Protein AF-A0A7W1GD98-F1 (afdb_monomer_lite)

Sequence (211 aa):
MKREPSHSLSWVKPNYGSTSGVDEDPRETIRITPLEFVGLNPRNENEHPSLKRLIGTSAPMCALVASITRASYHDYPVLIRGETGTGKSVVGQAIHECSARTKKRLVKINASCFLDGTAESQLFGHERGAFTGATDRRIGSFEAAHGSTLFFDEIAEMPLTLQAKLLTALDDKAYPRLGSNTPVQYDARIIYATNRDLEQMVRVGTFRADL

Secondary structure (DSSP, 8-state):
----------PPPP-----------S-EEEE--------B-PPPTT--TTGGGS---BHHHHHHHHHHHHHHHS-S-EEEE--TTS-HHHHHHHHHHTSTTTTS-EEEEEGGG--TTTHHHHHHEE-TTSSTT--S-EE-HHHHTTTEEEEEESGGGS-HHHHHHHHHHHHHSEEEPBT--SEEE--EEEEEEESS-HHHHHHTTSS-TT-

Structure (mmCIF, N/CA/C/O backbone):
data_AF-A0A7W1GD98-F1
#
_entry.id   AF-A0A7W1GD98-F1
#
loop_
_atom_site.group_PDB
_atom_site.id
_atom_site.type_symbol
_atom_site.label_atom_id
_atom_site.label_alt_id
_atom_site.label_comp_id
_atom_site.label_asym_id
_atom_site.label_entity_id
_atom_site.label_seq_id
_atom_site.pdbx_PDB_ins_code
_atom_site.Cartn_x
_atom_site.Cartn_y
_atom_site.Cartn_z
_atom_site.occupancy
_atom_site.B_iso_or_equiv
_atom_site.auth_seq_id
_atom_site.auth_comp_id
_atom_site.auth_asym_id
_atom_site.auth_atom_id
_atom_site.pdbx_PDB_model_num
ATOM 1 N N . MET A 1 1 ? 28.611 -35.117 37.879 1.00 38.22 1 MET A N 1
ATOM 2 C CA . MET A 1 1 ? 27.245 -35.618 38.164 1.00 38.22 1 MET A CA 1
ATOM 3 C C . MET A 1 1 ? 26.285 -34.483 37.785 1.00 38.22 1 MET A C 1
ATOM 5 O O . MET A 1 1 ? 26.298 -33.486 38.480 1.00 38.22 1 MET A O 1
ATOM 9 N N . LYS A 1 2 ? 25.851 -34.376 36.511 1.00 31.33 2 LYS A N 1
ATOM 10 C CA . LYS A 1 2 ? 24.493 -34.714 35.989 1.00 31.33 2 LYS A CA 1
ATOM 11 C C . LYS A 1 2 ? 23.384 -34.066 36.855 1.00 31.33 2 LYS A C 1
ATOM 13 O O . LYS A 1 2 ? 23.311 -34.429 38.016 1.00 31.33 2 LYS A O 1
ATOM 18 N N . ARG A 1 3 ? 22.507 -33.155 36.398 1.00 28.67 3 ARG A N 1
ATOM 19 C CA . ARG A 1 3 ? 21.787 -33.013 35.111 1.00 28.67 3 ARG A CA 1
ATOM 20 C C . ARG A 1 3 ? 21.191 -31.593 34.944 1.00 28.67 3 ARG A C 1
ATOM 22 O O . ARG A 1 3 ? 20.742 -31.006 35.918 1.00 28.67 3 ARG A O 1
ATOM 29 N N . GLU A 1 4 ? 21.132 -31.142 33.694 1.00 35.03 4 GLU A N 1
ATOM 30 C CA . GLU A 1 4 ? 20.191 -30.155 33.118 1.00 35.03 4 GLU A CA 1
ATOM 31 C C . GLU A 1 4 ? 18.811 -30.840 32.843 1.00 35.03 4 GLU A C 1
ATOM 33 O O . GLU A 1 4 ? 18.782 -32.077 32.953 1.00 35.03 4 GLU A O 1
ATOM 38 N N . PRO A 1 5 ? 17.688 -30.157 32.471 1.00 39.56 5 PRO A N 1
ATOM 39 C CA . PRO A 1 5 ? 17.607 -29.509 31.142 1.00 39.56 5 PRO A CA 1
ATOM 40 C C . PRO A 1 5 ? 16.648 -28.299 30.927 1.00 39.56 5 PRO A C 1
ATOM 42 O O . PRO A 1 5 ? 15.681 -28.105 31.657 1.00 39.56 5 PRO A O 1
ATOM 45 N N . SER A 1 6 ? 16.926 -27.577 29.821 1.00 30.53 6 SER A N 1
ATOM 46 C CA . SER A 1 6 ? 16.021 -26.997 28.785 1.00 30.53 6 SER A CA 1
ATOM 47 C C . SER A 1 6 ? 14.877 -26.048 29.202 1.00 30.53 6 SER A C 1
ATOM 49 O O . SER A 1 6 ? 14.034 -26.403 30.010 1.00 30.53 6 SER A O 1
ATOM 51 N N . HIS A 1 7 ? 14.694 -24.859 28.615 1.00 28.73 7 HIS A N 1
ATOM 52 C CA . HIS A 1 7 ? 14.575 -24.592 27.176 1.00 28.73 7 HIS A CA 1
ATOM 53 C C . HIS A 1 7 ? 15.062 -23.179 26.797 1.00 28.73 7 HIS A C 1
ATOM 55 O O . HIS A 1 7 ? 14.573 -22.180 27.320 1.00 28.73 7 HIS A O 1
ATOM 61 N N . SER A 1 8 ? 15.968 -23.107 25.821 1.00 27.77 8 SER A N 1
ATOM 62 C CA . SER A 1 8 ? 16.306 -21.909 25.053 1.00 27.77 8 SER A CA 1
ATOM 63 C C . SER A 1 8 ? 15.466 -21.870 23.768 1.00 27.77 8 SER A C 1
ATOM 65 O O . SER A 1 8 ? 15.437 -22.834 23.006 1.00 27.77 8 SER A O 1
ATOM 67 N N . LEU A 1 9 ? 14.771 -20.759 23.515 1.00 26.92 9 LEU A N 1
ATOM 68 C CA . LEU A 1 9 ? 14.175 -20.450 22.211 1.00 26.92 9 LEU A CA 1
ATOM 69 C C . LEU A 1 9 ? 15.152 -19.553 21.446 1.00 26.92 9 LEU A C 1
ATOM 71 O O . LEU A 1 9 ? 15.192 -18.339 21.636 1.00 26.92 9 LEU A O 1
ATOM 75 N N . SER A 1 10 ? 15.974 -20.170 20.602 1.00 24.58 10 SER A N 1
ATOM 76 C CA . SER A 1 10 ? 16.772 -19.490 19.587 1.00 24.58 10 SER A CA 1
ATOM 77 C C . SER A 1 10 ? 15.909 -19.248 18.348 1.00 24.58 10 SER A C 1
ATOM 79 O O . SER A 1 10 ? 15.535 -20.181 17.640 1.00 24.58 10 SER A O 1
ATOM 81 N N . TRP A 1 11 ? 15.600 -17.984 18.060 1.00 24.66 11 TRP A N 1
ATOM 82 C CA . TRP A 1 11 ? 15.044 -17.603 16.764 1.00 24.66 11 TRP A CA 1
ATOM 83 C C . TRP A 1 11 ? 16.138 -17.710 15.697 1.00 24.66 11 TRP A C 1
ATOM 85 O O . TRP A 1 11 ? 17.163 -17.027 15.757 1.00 24.66 11 TRP A O 1
ATOM 95 N N . VAL A 1 12 ? 15.923 -18.605 14.736 1.00 27.72 12 VAL A N 1
ATOM 96 C CA . VAL A 1 12 ? 16.755 -18.785 13.544 1.00 27.72 12 VAL A CA 1
ATOM 97 C C . VAL A 1 12 ? 16.588 -17.554 12.647 1.00 27.72 12 VAL A C 1
ATOM 99 O O . VAL A 1 12 ? 15.476 -17.225 12.241 1.00 27.72 12 VAL A O 1
ATOM 102 N N . LYS A 1 13 ? 17.687 -16.855 12.343 1.00 28.30 13 LYS A N 1
ATOM 103 C CA . LYS A 1 13 ? 17.704 -15.787 11.330 1.00 28.30 13 LYS A CA 1
ATOM 104 C C . LYS A 1 13 ? 17.614 -16.406 9.925 1.00 28.30 13 LYS A C 1
ATOM 106 O O . LYS A 1 13 ? 18.330 -17.380 9.686 1.00 28.30 13 LYS A O 1
ATOM 111 N N . PRO A 1 14 ? 16.836 -15.847 8.979 1.00 30.20 14 PRO A N 1
ATOM 112 C CA . PRO A 1 14 ? 16.884 -16.298 7.595 1.00 30.20 14 PRO A CA 1
ATOM 113 C C . PRO A 1 14 ? 18.230 -15.909 6.977 1.00 30.20 14 PRO A C 1
ATOM 115 O O . PRO A 1 14 ? 18.636 -14.744 6.995 1.00 30.20 14 PRO A O 1
ATOM 118 N N . ASN A 1 15 ? 18.928 -16.915 6.462 1.00 28.94 15 ASN A N 1
ATOM 119 C CA . ASN A 1 15 ? 20.192 -16.794 5.752 1.00 28.94 15 ASN A CA 1
ATOM 120 C C . ASN A 1 15 ? 19.879 -16.463 4.283 1.00 28.94 15 ASN A C 1
ATOM 122 O O . ASN A 1 15 ? 19.518 -17.356 3.523 1.00 28.94 15 ASN A O 1
ATOM 126 N N . TYR A 1 16 ? 20.012 -15.204 3.863 1.00 38.06 16 TYR A N 1
ATOM 127 C CA . TYR A 1 16 ? 19.992 -14.864 2.434 1.00 38.06 16 TYR A CA 1
ATOM 128 C C . TYR A 1 16 ? 21.397 -15.069 1.861 1.00 38.06 16 TYR A C 1
ATOM 130 O O . TYR A 1 16 ? 22.182 -14.134 1.713 1.00 38.06 16 TYR A O 1
ATOM 138 N N . GLY A 1 17 ? 21.726 -16.338 1.621 1.00 27.39 17 GLY A N 1
ATOM 139 C CA . GLY A 1 17 ? 22.924 -16.774 0.916 1.00 27.39 17 GLY A CA 1
ATOM 140 C C . GLY A 1 17 ? 22.574 -17.184 -0.510 1.00 27.39 17 GLY A C 1
ATOM 141 O O . GLY A 1 17 ? 21.684 -17.995 -0.732 1.00 27.39 17 GLY A O 1
ATOM 142 N N . SER A 1 18 ? 23.297 -16.617 -1.469 1.00 38.97 18 SER A N 1
ATOM 143 C CA . SER A 1 18 ? 23.273 -16.949 -2.892 1.00 38.97 18 SER A CA 1
ATOM 144 C C . SER A 1 18 ? 23.399 -18.453 -3.159 1.00 38.97 18 SER A C 1
ATOM 146 O O . SER A 1 18 ? 24.400 -19.047 -2.770 1.00 38.97 18 SER A O 1
ATOM 148 N N . THR A 1 19 ? 22.462 -19.050 -3.895 1.00 29.64 19 THR A N 1
ATOM 149 C CA . THR A 1 19 ? 22.734 -20.070 -4.925 1.00 29.64 19 THR A CA 1
ATOM 150 C C . THR A 1 19 ? 21.489 -20.309 -5.780 1.00 29.64 19 THR A C 1
ATOM 152 O O . THR A 1 19 ? 20.357 -20.201 -5.329 1.00 29.64 19 THR A O 1
ATOM 155 N N . SER A 1 20 ? 21.746 -20.585 -7.053 1.00 36.72 20 SER A N 1
ATOM 156 C CA . SER A 1 20 ? 20.823 -20.989 -8.111 1.00 36.72 20 SER A CA 1
ATOM 157 C C . SER A 1 20 ? 19.773 -22.020 -7.678 1.00 36.72 20 SER A C 1
ATOM 159 O O . SER A 1 20 ? 20.106 -23.167 -7.388 1.00 36.72 20 SER A O 1
ATOM 161 N N . GLY A 1 21 ? 18.509 -21.618 -7.732 1.00 25.47 21 GLY A N 1
ATOM 162 C CA . GLY A 1 21 ? 17.329 -22.449 -7.523 1.00 25.47 21 GLY A CA 1
ATOM 163 C C . GLY A 1 21 ? 16.126 -21.519 -7.494 1.00 25.47 21 GLY A C 1
ATOM 164 O O . GLY A 1 21 ? 16.168 -20.496 -6.820 1.00 25.47 21 GLY A O 1
ATOM 165 N N . VAL A 1 22 ? 15.114 -21.795 -8.311 1.00 32.59 22 VAL A N 1
ATOM 166 C CA . VAL A 1 22 ? 13.904 -20.974 -8.421 1.00 32.59 22 VAL A CA 1
ATOM 167 C C . VAL A 1 22 ? 13.097 -21.163 -7.137 1.00 32.59 22 VAL A C 1
ATOM 169 O O . VAL A 1 22 ? 12.275 -22.067 -7.052 1.00 32.59 22 VAL A O 1
ATOM 172 N N . ASP A 1 23 ? 13.402 -20.369 -6.116 1.00 29.05 23 ASP A N 1
ATOM 173 C CA . ASP A 1 23 ? 12.572 -20.240 -4.923 1.00 29.05 23 ASP A CA 1
ATOM 174 C C . ASP A 1 23 ? 11.521 -19.168 -5.243 1.00 29.05 23 ASP A C 1
ATOM 176 O O . ASP A 1 23 ? 11.828 -17.976 -5.340 1.00 29.05 23 ASP A O 1
ATOM 180 N N . GLU A 1 24 ? 10.295 -19.607 -5.538 1.00 38.47 24 GLU A N 1
ATOM 181 C CA . GLU A 1 24 ? 9.145 -18.734 -5.783 1.00 38.47 24 GLU A CA 1
ATOM 182 C C . GLU A 1 24 ? 8.691 -18.120 -4.453 1.00 38.47 24 GLU A C 1
ATOM 184 O O . GLU A 1 24 ? 7.718 -18.557 -3.842 1.00 38.47 24 GLU A O 1
ATOM 189 N N . ASP A 1 25 ? 9.403 -17.092 -3.986 1.00 44.38 25 ASP A N 1
ATOM 190 C CA . ASP A 1 25 ? 8.829 -16.164 -3.014 1.00 44.38 25 ASP A CA 1
ATOM 191 C C . ASP A 1 25 ? 7.598 -15.511 -3.675 1.00 44.38 25 ASP A C 1
ATOM 193 O O . ASP A 1 25 ? 7.744 -14.820 -4.691 1.00 44.38 25 ASP A O 1
ATOM 197 N N . PRO A 1 26 ? 6.375 -15.710 -3.146 1.00 46.56 26 PRO A N 1
ATOM 198 C CA . PRO A 1 26 ? 5.166 -15.134 -3.725 1.00 46.56 26 PRO A CA 1
ATOM 199 C C . PRO A 1 26 ? 5.141 -13.597 -3.652 1.00 46.56 26 PRO A C 1
ATOM 201 O O . PRO A 1 26 ? 4.204 -12.985 -4.155 1.00 46.56 26 PRO A O 1
ATOM 204 N N . ARG A 1 27 ? 6.121 -12.942 -3.016 1.00 59.84 27 ARG A N 1
ATOM 205 C CA . ARG A 1 27 ? 6.240 -11.479 -2.940 1.00 59.84 27 ARG A CA 1
ATOM 206 C C . ARG A 1 27 ? 7.106 -10.954 -4.085 1.00 59.84 27 ARG A C 1
ATOM 208 O O . ARG A 1 27 ? 8.331 -10.883 -3.992 1.00 59.84 27 ARG A O 1
ATOM 215 N N . GLU A 1 28 ? 6.478 -10.503 -5.168 1.00 66.38 28 GLU A N 1
ATOM 216 C CA . GLU A 1 28 ? 7.232 -9.926 -6.283 1.00 66.38 28 GLU A CA 1
ATOM 217 C C . GLU A 1 28 ? 7.637 -8.469 -6.006 1.00 66.38 28 GLU A C 1
ATOM 219 O O . GLU A 1 28 ? 6.807 -7.561 -5.891 1.00 66.38 28 GLU A O 1
ATOM 224 N N . THR A 1 29 ? 8.947 -8.227 -5.946 1.00 71.12 29 THR A N 1
ATOM 225 C CA . THR A 1 29 ? 9.508 -6.871 -5.946 1.00 71.12 29 THR A CA 1
ATOM 226 C C . THR A 1 29 ? 9.900 -6.479 -7.367 1.00 71.12 29 THR A C 1
ATOM 228 O O . THR A 1 29 ? 10.833 -7.037 -7.943 1.00 71.12 29 THR A O 1
ATOM 231 N N . ILE A 1 30 ? 9.230 -5.471 -7.918 1.00 73.50 30 ILE A N 1
ATOM 232 C CA . ILE A 1 30 ? 9.554 -4.879 -9.215 1.00 73.50 30 ILE A CA 1
ATOM 233 C C . ILE A 1 30 ? 10.501 -3.699 -8.989 1.00 73.50 30 ILE A C 1
ATOM 235 O O . ILE A 1 30 ? 10.157 -2.703 -8.350 1.00 73.50 30 ILE A O 1
ATOM 239 N N . ARG A 1 31 ? 11.714 -3.796 -9.533 1.00 72.75 31 ARG A N 1
ATOM 240 C CA . ARG A 1 31 ? 12.704 -2.712 -9.495 1.00 72.75 31 ARG A CA 1
ATOM 241 C C . ARG A 1 31 ? 12.653 -1.920 -10.801 1.00 72.75 31 ARG A C 1
ATOM 243 O O . ARG A 1 31 ? 12.783 -2.490 -11.878 1.00 72.75 31 ARG A O 1
ATOM 250 N N . ILE A 1 32 ? 12.483 -0.609 -10.686 1.00 63.91 32 ILE A N 1
ATOM 251 C CA . ILE A 1 32 ? 12.589 0.381 -11.756 1.00 63.91 32 ILE A CA 1
ATOM 252 C C . ILE A 1 32 ? 13.898 1.135 -11.527 1.00 63.91 32 ILE A C 1
ATOM 254 O O . ILE A 1 32 ? 14.023 1.922 -10.590 1.00 63.91 32 ILE A O 1
ATOM 258 N N . THR A 1 33 ? 14.893 0.866 -12.363 1.00 49.97 33 THR A N 1
ATOM 259 C CA . THR A 1 33 ? 16.168 1.589 -12.368 1.00 49.97 33 THR A CA 1
ATOM 260 C C . THR A 1 33 ? 16.128 2.745 -13.370 1.00 49.97 33 THR A C 1
ATOM 262 O O . THR A 1 33 ? 15.408 2.652 -14.371 1.00 49.97 33 THR A O 1
ATOM 265 N N . PRO A 1 34 ? 16.914 3.817 -13.157 1.00 40.22 34 PRO A N 1
ATOM 266 C CA . PRO A 1 34 ? 17.209 4.786 -14.207 1.00 40.22 34 PRO A CA 1
ATOM 267 C C . PRO A 1 34 ? 17.717 4.056 -15.453 1.00 40.22 34 PRO A C 1
ATOM 269 O O . PRO A 1 34 ? 18.512 3.119 -15.363 1.00 40.22 34 PRO A O 1
ATOM 272 N N . LEU A 1 35 ? 17.181 4.432 -16.610 1.00 39.91 35 LEU A N 1
ATOM 273 C CA . LEU A 1 35 ? 17.415 3.744 -17.874 1.00 39.91 35 LEU A CA 1
ATOM 274 C C . LEU A 1 35 ? 18.829 4.047 -18.385 1.00 39.91 35 LEU A C 1
ATOM 276 O O . LEU A 1 35 ? 19.024 5.014 -19.115 1.00 39.91 35 LEU A O 1
ATOM 280 N N . GLU A 1 36 ? 19.803 3.200 -18.058 1.00 27.84 36 GLU A N 1
ATOM 281 C CA . GLU A 1 36 ? 21.024 3.114 -18.859 1.00 27.84 36 GLU A CA 1
ATOM 282 C C . GLU A 1 36 ? 20.789 2.203 -20.071 1.00 27.84 36 GLU A C 1
ATOM 284 O O . GLU A 1 36 ? 20.188 1.126 -20.000 1.00 27.84 36 GLU A O 1
ATOM 289 N N . PHE A 1 37 ? 21.179 2.716 -21.232 1.00 33.62 37 PHE A N 1
ATOM 290 C CA . PHE A 1 37 ? 20.800 2.216 -22.544 1.00 33.62 37 PHE A CA 1
ATOM 291 C C . PHE A 1 37 ? 21.623 0.980 -22.932 1.00 33.62 37 PHE A C 1
ATOM 293 O O . PHE A 1 37 ? 22.807 1.109 -23.222 1.00 33.62 37 PHE A O 1
ATOM 300 N N . VAL A 1 38 ? 20.997 -0.202 -23.026 1.00 27.92 38 VAL A N 1
ATOM 301 C CA . VAL A 1 38 ? 21.568 -1.374 -23.719 1.00 27.92 38 VAL A CA 1
ATOM 302 C C . VAL A 1 38 ? 20.460 -2.186 -24.410 1.00 27.92 38 VAL A C 1
ATOM 304 O O . VAL A 1 38 ? 19.519 -2.634 -23.757 1.00 27.92 38 VAL A O 1
ATOM 307 N N . GLY A 1 39 ? 20.612 -2.377 -25.730 1.00 29.97 39 GLY A N 1
ATOM 308 C CA . GLY A 1 39 ? 20.053 -3.466 -26.555 1.00 29.97 39 GLY A CA 1
ATOM 309 C C . GLY A 1 39 ? 18.535 -3.496 -26.780 1.00 29.97 39 GLY A C 1
ATOM 310 O O . GLY A 1 39 ? 17.765 -3.619 -25.837 1.00 29.97 39 GLY A O 1
ATOM 311 N N . LEU A 1 40 ? 18.098 -3.431 -28.043 1.00 34.31 40 LEU A N 1
ATOM 312 C CA . LEU A 1 40 ? 16.686 -3.482 -28.446 1.00 34.31 40 LEU A CA 1
ATOM 313 C C . LEU A 1 40 ? 16.163 -4.927 -28.518 1.00 34.31 40 LEU A C 1
ATOM 315 O O . LEU A 1 40 ? 16.785 -5.764 -29.167 1.00 34.31 40 LEU A O 1
ATOM 319 N N . ASN A 1 41 ? 14.980 -5.186 -27.954 1.00 42.81 41 ASN A N 1
ATOM 320 C CA . ASN A 1 41 ? 14.133 -6.323 -28.337 1.00 42.81 41 ASN A CA 1
ATOM 321 C C . ASN A 1 41 ? 12.817 -5.745 -28.898 1.00 42.81 41 ASN A C 1
ATOM 323 O O . ASN A 1 41 ? 12.216 -4.894 -28.232 1.00 42.81 41 ASN A O 1
ATOM 327 N N . PRO A 1 42 ? 12.381 -6.092 -30.124 1.00 46.47 42 PRO A N 1
ATOM 328 C CA . PRO A 1 42 ? 11.170 -5.513 -30.695 1.00 46.47 42 PRO A CA 1
ATOM 329 C C . PRO A 1 42 ? 9.935 -5.910 -29.874 1.00 46.47 42 PRO A C 1
ATOM 331 O O . PRO A 1 42 ? 9.792 -7.053 -29.443 1.00 46.47 42 PRO A O 1
ATOM 334 N N . ARG A 1 43 ? 9.057 -4.926 -29.635 1.00 55.97 43 ARG A N 1
ATOM 335 C CA . ARG A 1 43 ? 7.802 -5.081 -28.882 1.00 55.97 43 ARG A CA 1
ATOM 336 C C . ARG A 1 43 ? 6.928 -6.162 -29.508 1.00 55.97 43 ARG A C 1
ATOM 338 O O . ARG A 1 43 ? 6.804 -6.223 -30.729 1.00 55.97 43 ARG A O 1
ATOM 345 N N . ASN A 1 44 ? 6.300 -6.979 -28.669 1.00 54.53 44 ASN A N 1
ATOM 346 C CA . ASN A 1 44 ? 5.406 -8.034 -29.128 1.00 54.53 44 ASN A CA 1
ATOM 347 C C . ASN A 1 44 ? 4.040 -7.413 -29.478 1.00 54.53 44 ASN A C 1
ATOM 349 O O . ASN A 1 44 ? 3.448 -6.708 -28.662 1.00 54.53 44 ASN A O 1
ATOM 353 N N . GLU A 1 45 ? 3.517 -7.660 -30.682 1.00 51.84 45 GLU A N 1
ATOM 354 C CA . GLU A 1 45 ? 2.254 -7.062 -31.165 1.00 51.84 45 GLU A CA 1
ATOM 355 C C . GLU A 1 45 ? 1.021 -7.466 -30.327 1.00 51.84 45 GLU A C 1
ATOM 357 O O . GLU A 1 45 ? -0.012 -6.798 -30.379 1.00 51.84 45 GLU A O 1
ATOM 362 N N . ASN A 1 46 ? 1.159 -8.496 -29.484 1.00 56.09 46 ASN A N 1
ATOM 363 C CA . ASN A 1 46 ? 0.134 -9.002 -28.567 1.00 56.09 46 ASN A CA 1
ATOM 364 C C . ASN A 1 46 ? 0.151 -8.362 -27.160 1.00 56.09 46 ASN A C 1
ATOM 366 O O . ASN A 1 46 ? -0.530 -8.849 -26.257 1.00 56.09 46 ASN A O 1
ATOM 370 N N . GLU A 1 47 ? 0.925 -7.298 -26.930 1.00 63.28 47 GLU A N 1
ATOM 371 C CA . GLU A 1 47 ? 0.960 -6.621 -25.626 1.00 63.28 47 GLU A CA 1
ATOM 372 C C . GLU A 1 47 ? -0.380 -5.945 -25.274 1.00 63.28 47 GLU A C 1
ATOM 374 O O . GLU A 1 47 ? -0.998 -5.252 -26.094 1.00 63.28 47 GLU A O 1
ATOM 379 N N . HIS A 1 48 ? -0.808 -6.104 -24.013 1.00 65.62 48 HIS A N 1
ATOM 380 C CA . HIS A 1 48 ? -2.010 -5.460 -23.482 1.00 65.62 48 HIS A CA 1
ATOM 381 C C . HIS A 1 48 ? -1.951 -3.936 -23.723 1.00 65.62 48 HIS A C 1
ATOM 383 O O . HIS A 1 48 ? -0.903 -3.330 -23.479 1.00 65.62 48 HIS A O 1
ATOM 389 N N . PRO A 1 49 ? -3.043 -3.267 -24.153 1.00 68.81 49 PRO A N 1
ATOM 390 C CA . PRO A 1 49 ? -3.030 -1.840 -24.502 1.0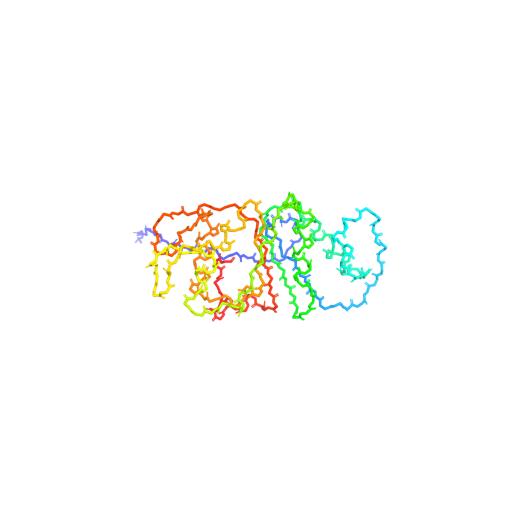0 68.81 49 PRO A CA 1
ATOM 391 C C . PRO A 1 49 ? -2.440 -0.922 -23.422 1.00 68.81 49 PRO A C 1
ATOM 393 O O . PRO A 1 49 ? -1.835 0.101 -23.731 1.00 68.81 49 PRO A O 1
ATOM 396 N N . SER A 1 50 ? -2.570 -1.311 -22.158 1.00 69.50 50 SER A N 1
ATOM 397 C CA . SER A 1 50 ? -2.005 -0.631 -20.989 1.00 69.50 50 SER A CA 1
ATOM 398 C C . SER A 1 50 ? -0.481 -0.590 -20.962 1.00 69.50 50 SER A C 1
ATOM 400 O O . SER A 1 50 ? 0.098 0.418 -20.559 1.00 69.50 50 SER A O 1
ATOM 402 N N . LEU A 1 51 ? 0.175 -1.651 -21.439 1.00 74.38 51 LEU A N 1
ATOM 403 C CA . LEU A 1 51 ? 1.633 -1.733 -21.533 1.00 74.38 51 LEU A CA 1
ATOM 404 C C . LEU A 1 51 ? 2.174 -0.759 -22.584 1.00 74.38 51 LEU A C 1
ATOM 406 O O . LEU A 1 51 ? 3.291 -0.271 -22.445 1.00 74.38 51 LEU A O 1
ATOM 410 N N . LYS A 1 52 ? 1.350 -0.352 -23.562 1.00 68.88 52 LYS A N 1
ATOM 411 C CA . LYS A 1 52 ? 1.724 0.655 -24.571 1.00 68.88 52 LYS A CA 1
ATOM 412 C C . LYS A 1 52 ? 1.982 2.042 -23.973 1.00 68.88 52 LYS A C 1
ATOM 414 O O . LYS A 1 52 ? 2.652 2.850 -24.612 1.00 68.88 52 LYS A O 1
ATOM 419 N N . ARG A 1 53 ? 1.482 2.326 -22.759 1.00 71.06 53 ARG A N 1
ATOM 420 C CA . ARG A 1 53 ? 1.791 3.567 -22.020 1.00 71.06 53 ARG A CA 1
ATOM 421 C C . ARG A 1 53 ? 3.226 3.594 -21.490 1.00 71.06 53 ARG A C 1
ATOM 423 O O . ARG A 1 53 ? 3.735 4.671 -21.196 1.00 71.06 53 ARG A O 1
ATOM 430 N N . LEU A 1 54 ? 3.879 2.437 -21.372 1.00 76.69 54 LEU A N 1
ATOM 431 C CA . LEU A 1 54 ? 5.298 2.349 -21.052 1.00 76.69 54 LEU A CA 1
ATOM 432 C C . LEU A 1 54 ? 6.084 2.592 -22.344 1.00 76.69 54 LEU A C 1
ATOM 434 O O . LEU A 1 54 ? 6.047 1.795 -23.283 1.00 76.69 54 LEU A O 1
ATOM 438 N N . ILE A 1 55 ? 6.765 3.734 -22.423 1.00 75.25 55 ILE A N 1
ATOM 439 C CA . ILE A 1 55 ? 7.550 4.130 -23.597 1.00 75.25 55 ILE A CA 1
ATOM 440 C C . ILE A 1 55 ? 8.999 3.679 -23.385 1.00 75.25 55 ILE A C 1
ATOM 442 O O . ILE A 1 55 ? 9.614 4.008 -22.378 1.00 75.25 55 ILE A O 1
ATOM 446 N N . GLY A 1 56 ? 9.533 2.907 -24.332 1.00 70.31 56 GLY A N 1
ATOM 447 C CA . GLY A 1 56 ? 10.869 2.316 -24.263 1.00 70.31 56 GLY A CA 1
ATOM 448 C C . GLY A 1 56 ? 10.927 0.916 -24.878 1.00 70.31 56 GLY A C 1
ATOM 449 O O . GLY A 1 56 ? 9.943 0.174 -24.864 1.00 70.31 56 GLY A O 1
ATOM 450 N N . THR A 1 57 ? 12.075 0.585 -25.459 1.00 74.81 57 THR A N 1
ATOM 451 C CA . THR A 1 57 ? 12.355 -0.687 -26.158 1.00 74.81 57 THR A CA 1
ATOM 452 C C . THR A 1 57 ? 13.702 -1.286 -25.746 1.00 74.81 57 THR A C 1
ATOM 454 O O . THR A 1 57 ? 14.196 -2.206 -26.391 1.00 74.81 57 THR A O 1
ATOM 457 N N . SER A 1 58 ? 14.330 -0.733 -24.706 1.00 81.06 58 SER A N 1
ATOM 458 C CA . SER A 1 58 ? 15.589 -1.238 -24.162 1.00 81.06 58 SER A CA 1
ATOM 459 C C . SER A 1 58 ? 15.376 -2.563 -23.426 1.00 81.06 58 SER A C 1
ATOM 461 O O . SER A 1 58 ? 14.282 -2.829 -22.919 1.00 81.06 58 SER A O 1
ATOM 463 N N . ALA A 1 59 ? 16.427 -3.375 -23.309 1.00 78.94 59 ALA A N 1
ATOM 464 C CA . ALA A 1 59 ? 16.362 -4.654 -22.607 1.00 78.94 59 ALA A CA 1
ATOM 465 C C . ALA A 1 59 ? 15.823 -4.533 -21.161 1.00 78.94 59 ALA A C 1
ATOM 467 O O . ALA A 1 59 ? 14.950 -5.331 -20.804 1.00 78.94 59 ALA A O 1
ATOM 468 N N . PRO A 1 60 ? 16.213 -3.520 -20.351 1.00 83.19 60 PRO A N 1
ATOM 469 C CA . PRO A 1 60 ? 15.607 -3.298 -19.036 1.00 83.19 60 PRO A CA 1
ATOM 470 C C . PRO A 1 60 ? 14.099 -3.027 -19.094 1.00 83.19 60 PRO A C 1
ATOM 472 O O . PRO A 1 60 ? 13.358 -3.521 -18.245 1.00 83.19 60 PRO A O 1
ATOM 475 N N . MET A 1 61 ? 13.612 -2.301 -20.109 1.00 83.56 61 MET A N 1
ATOM 476 C CA . MET A 1 61 ? 12.172 -2.076 -20.267 1.00 83.56 61 MET A CA 1
ATOM 477 C C . MET A 1 61 ? 11.424 -3.340 -20.669 1.00 83.56 61 MET A C 1
ATOM 479 O O . MET A 1 61 ? 10.346 -3.591 -20.139 1.00 83.56 61 MET A O 1
ATOM 483 N N . CYS A 1 62 ? 11.983 -4.159 -21.558 1.00 83.38 62 CYS A N 1
ATOM 484 C CA . CYS A 1 62 ? 11.380 -5.447 -21.901 1.00 83.38 62 CYS A CA 1
ATOM 485 C C . CYS A 1 62 ? 11.296 -6.366 -20.672 1.00 83.38 62 CYS A C 1
ATOM 487 O O . CYS A 1 62 ? 10.264 -6.997 -20.445 1.00 83.38 62 CYS A O 1
ATOM 489 N N . ALA A 1 63 ? 12.340 -6.390 -19.837 1.00 84.75 63 ALA A N 1
ATOM 490 C CA . ALA A 1 63 ? 12.333 -7.130 -18.575 1.00 84.75 63 ALA A CA 1
ATOM 491 C C . ALA A 1 63 ? 11.290 -6.584 -17.580 1.00 84.75 63 ALA A C 1
ATOM 493 O O . ALA A 1 63 ? 10.599 -7.361 -16.913 1.00 84.75 63 ALA A O 1
ATOM 494 N N . LEU A 1 64 ? 11.129 -5.258 -17.508 1.00 86.44 64 LEU A N 1
ATOM 495 C CA . LEU A 1 64 ? 10.087 -4.625 -16.700 1.00 86.44 64 LEU A CA 1
ATOM 496 C C . LEU A 1 64 ? 8.686 -5.019 -17.185 1.00 86.44 64 LEU A C 1
ATOM 498 O O . LEU A 1 64 ? 7.862 -5.426 -16.373 1.00 86.44 64 LEU A O 1
ATOM 502 N N . VAL A 1 65 ? 8.422 -4.965 -18.493 1.00 86.81 65 VAL A N 1
ATOM 503 C CA . VAL A 1 65 ? 7.136 -5.376 -19.087 1.00 86.81 65 VAL A CA 1
ATOM 504 C C . VAL A 1 65 ? 6.832 -6.848 -18.798 1.00 86.81 65 VAL A C 1
ATOM 506 O O . VAL A 1 65 ? 5.713 -7.177 -18.399 1.00 86.81 65 VAL A O 1
ATOM 509 N N . ALA A 1 66 ? 7.825 -7.731 -18.924 1.00 84.94 66 ALA A N 1
ATOM 510 C CA . ALA A 1 66 ? 7.673 -9.142 -18.578 1.00 84.94 66 ALA A CA 1
ATOM 511 C C . ALA A 1 66 ? 7.332 -9.333 -17.088 1.00 84.94 66 ALA A C 1
ATOM 513 O O . ALA A 1 66 ? 6.448 -10.120 -16.754 1.00 84.94 66 ALA A O 1
ATOM 514 N N . SER A 1 67 ? 7.981 -8.573 -16.200 1.00 87.62 67 SER A N 1
ATOM 515 C CA . SER A 1 67 ? 7.715 -8.622 -14.756 1.00 87.62 67 SER A CA 1
ATOM 516 C C . SER A 1 67 ? 6.325 -8.081 -14.412 1.00 87.62 67 SER A C 1
ATOM 518 O O . SER A 1 67 ? 5.609 -8.696 -13.635 1.00 87.62 67 SER A O 1
ATOM 520 N N . ILE A 1 68 ? 5.885 -6.992 -15.051 1.00 88.19 68 ILE A N 1
ATOM 521 C CA . ILE A 1 68 ? 4.514 -6.469 -14.913 1.00 88.19 68 ILE A CA 1
ATOM 522 C C . ILE A 1 68 ? 3.486 -7.516 -15.342 1.00 88.19 68 ILE A C 1
ATOM 524 O O . ILE A 1 68 ? 2.480 -7.701 -14.662 1.00 88.19 68 ILE A O 1
ATOM 528 N N . THR A 1 69 ? 3.742 -8.195 -16.460 1.00 86.44 69 THR A N 1
ATOM 529 C CA . THR A 1 69 ? 2.840 -9.219 -17.002 1.00 86.44 69 THR A CA 1
ATOM 530 C C . THR A 1 69 ? 2.750 -10.419 -16.062 1.00 86.44 69 THR A C 1
ATOM 532 O O . THR A 1 69 ? 1.658 -10.887 -15.764 1.00 86.44 69 THR A O 1
ATOM 535 N N . ARG A 1 70 ? 3.881 -10.888 -15.522 1.00 86.94 70 ARG A N 1
ATOM 536 C CA . ARG A 1 70 ? 3.894 -11.954 -14.512 1.00 86.94 70 ARG A CA 1
ATOM 537 C C . ARG A 1 70 ? 3.142 -11.532 -13.248 1.00 86.94 70 ARG A C 1
ATOM 539 O O . ARG A 1 70 ? 2.237 -12.245 -12.818 1.00 86.94 70 ARG A O 1
ATOM 546 N N . ALA A 1 71 ? 3.443 -10.341 -12.729 1.00 89.12 71 ALA A N 1
ATOM 547 C CA . ALA A 1 71 ? 2.767 -9.774 -11.570 1.00 89.12 71 ALA A CA 1
ATOM 548 C C . ALA A 1 71 ? 1.255 -9.695 -11.775 1.00 89.12 71 ALA A C 1
ATOM 550 O O . ALA A 1 71 ? 0.489 -9.918 -10.841 1.00 89.12 71 ALA A O 1
ATOM 551 N N . SER A 1 72 ? 0.783 -9.369 -12.978 1.00 89.00 72 SER A N 1
ATOM 552 C CA . SER A 1 72 ? -0.643 -9.158 -13.214 1.00 89.00 72 SER A CA 1
ATOM 553 C C . SER A 1 72 ? -1.476 -10.442 -13.142 1.00 89.00 72 SER A C 1
ATOM 555 O O . SER A 1 72 ? -2.666 -10.348 -12.834 1.00 89.00 72 SER A O 1
ATOM 557 N N . TYR A 1 73 ? -0.878 -11.622 -13.342 1.00 87.88 73 TYR A N 1
ATOM 558 C CA . TYR A 1 73 ? -1.579 -12.911 -13.260 1.00 87.88 73 TYR A CA 1
ATOM 559 C C . TYR A 1 73 ? -1.932 -13.347 -11.838 1.00 87.88 73 TYR A C 1
ATOM 561 O O . TYR A 1 73 ? -2.856 -14.139 -11.656 1.00 87.88 73 TYR A O 1
ATOM 569 N N . HIS A 1 74 ? -1.237 -12.819 -10.835 1.00 87.31 74 HIS A N 1
ATOM 570 C CA . HIS A 1 74 ? -1.428 -13.193 -9.441 1.00 87.31 74 HIS A CA 1
ATOM 571 C C . HIS A 1 74 ? -1.914 -12.012 -8.605 1.00 87.31 74 HIS A C 1
ATOM 573 O O . HIS A 1 74 ? -1.754 -10.851 -8.978 1.00 87.31 74 HIS A O 1
ATOM 579 N N . ASP A 1 75 ? -2.508 -12.314 -7.453 1.00 85.69 75 ASP A N 1
ATOM 580 C CA . ASP A 1 75 ? -3.103 -11.314 -6.560 1.00 85.69 75 ASP A CA 1
ATOM 581 C C . ASP A 1 75 ? -2.233 -11.001 -5.331 1.00 85.69 75 ASP A C 1
ATOM 583 O O . ASP A 1 75 ? -2.688 -10.368 -4.378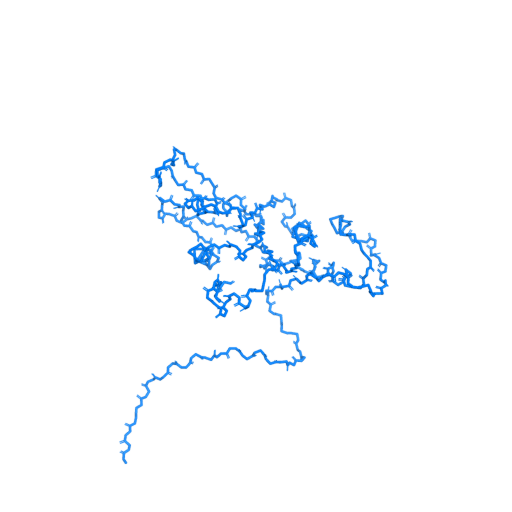 1.00 85.69 75 ASP A O 1
ATOM 587 N N . TYR A 1 76 ? -0.969 -11.439 -5.343 1.00 87.69 76 TYR A N 1
ATOM 588 C CA . TYR A 1 76 ? -0.028 -11.133 -4.273 1.00 87.69 76 TYR A CA 1
ATOM 589 C C . TYR A 1 76 ? 0.321 -9.636 -4.218 1.00 87.69 76 TYR A C 1
ATOM 591 O O . TYR A 1 76 ? 0.201 -8.917 -5.226 1.00 87.69 76 TYR A O 1
ATOM 599 N N . PRO A 1 77 ? 0.778 -9.148 -3.048 1.00 91.12 77 PRO A N 1
ATOM 600 C CA . PRO A 1 77 ? 1.294 -7.797 -2.922 1.00 91.12 77 PRO A CA 1
ATOM 601 C C . PRO A 1 77 ? 2.512 -7.565 -3.818 1.00 91.12 77 PRO A C 1
ATOM 603 O O . PRO A 1 77 ? 3.407 -8.404 -3.882 1.00 91.12 77 PRO A O 1
ATOM 606 N N . VAL A 1 78 ? 2.563 -6.407 -4.478 1.00 94.25 78 VAL A N 1
ATOM 607 C CA . VAL A 1 78 ? 3.699 -6.014 -5.328 1.00 94.25 78 VAL A CA 1
ATOM 608 C C . VAL A 1 78 ? 4.376 -4.783 -4.750 1.00 94.25 78 VAL A C 1
ATOM 610 O O . VAL A 1 78 ? 3.697 -3.806 -4.442 1.00 94.25 78 VAL A O 1
ATOM 613 N N . LEU A 1 79 ? 5.706 -4.791 -4.658 1.00 94.81 79 LEU A N 1
ATOM 614 C CA . LEU A 1 79 ? 6.495 -3.615 -4.282 1.00 94.81 79 LEU A CA 1
ATOM 615 C C . LEU A 1 79 ? 7.238 -3.057 -5.496 1.00 94.81 79 LEU A C 1
ATOM 617 O O . LEU A 1 79 ? 8.066 -3.742 -6.087 1.00 94.81 79 LEU A O 1
ATOM 621 N N . ILE A 1 80 ? 6.984 -1.796 -5.830 1.00 93.62 80 ILE A N 1
ATOM 622 C CA . ILE A 1 80 ? 7.640 -1.062 -6.911 1.00 93.62 80 ILE A CA 1
ATOM 623 C C . ILE A 1 80 ? 8.688 -0.127 -6.313 1.00 93.62 80 ILE A C 1
ATOM 625 O O . ILE A 1 80 ? 8.368 0.802 -5.571 1.00 93.62 80 ILE A O 1
ATOM 629 N N . ARG A 1 81 ? 9.952 -0.334 -6.668 1.00 91.94 81 ARG A N 1
ATOM 630 C CA . ARG A 1 81 ? 11.054 0.539 -6.240 1.00 91.94 81 ARG A CA 1
ATOM 631 C C . ARG A 1 81 ? 11.580 1.342 -7.406 1.00 91.94 81 ARG A C 1
ATOM 633 O O . ARG A 1 81 ? 11.729 0.788 -8.485 1.00 91.94 81 ARG A O 1
ATOM 640 N N . GLY A 1 82 ? 11.906 2.606 -7.186 1.00 88.94 82 GLY A N 1
ATOM 641 C CA . GLY A 1 82 ? 12.573 3.420 -8.196 1.00 88.94 82 GLY A CA 1
ATOM 642 C C . GLY A 1 82 ? 12.618 4.888 -7.821 1.00 88.94 82 GLY A C 1
ATOM 643 O O . GLY A 1 82 ? 11.824 5.361 -7.005 1.00 88.94 82 GLY A O 1
ATOM 644 N N . GLU A 1 83 ? 13.529 5.626 -8.442 1.00 87.19 83 GLU A N 1
ATOM 645 C CA . GLU A 1 83 ? 13.734 7.045 -8.152 1.00 87.19 83 GLU A CA 1
ATOM 646 C C . GLU A 1 83 ? 12.464 7.882 -8.383 1.00 87.19 83 GLU A C 1
ATOM 648 O O . GLU A 1 83 ? 11.496 7.468 -9.042 1.00 87.19 83 GLU A O 1
ATOM 653 N N . THR A 1 84 ? 12.435 9.081 -7.807 1.00 82.00 84 THR A N 1
ATOM 654 C CA . THR A 1 84 ? 11.355 10.045 -8.041 1.00 82.00 84 THR A CA 1
ATOM 655 C C . THR A 1 84 ? 11.233 10.342 -9.536 1.00 82.00 84 THR A C 1
ATOM 657 O O . THR A 1 84 ? 12.228 10.557 -10.215 1.00 82.00 84 THR A O 1
ATOM 660 N N . GLY A 1 85 ? 10.007 10.342 -10.066 1.00 80.00 85 GLY A N 1
ATOM 661 C CA . GLY A 1 85 ? 9.764 10.667 -11.478 1.00 80.00 85 GLY A CA 1
ATOM 662 C C . GLY A 1 85 ? 9.994 9.529 -12.484 1.00 80.00 85 GLY A C 1
ATOM 663 O O . GLY A 1 85 ? 9.730 9.721 -13.664 1.00 80.00 85 GLY A O 1
ATOM 664 N N . THR A 1 86 ? 10.377 8.322 -12.053 1.00 83.25 86 THR A N 1
ATOM 665 C CA . THR A 1 86 ? 10.603 7.156 -12.946 1.00 83.25 86 THR A CA 1
ATOM 666 C C . THR A 1 86 ? 9.327 6.447 -13.428 1.00 83.25 86 THR A C 1
ATOM 668 O O . THR A 1 86 ? 9.387 5.388 -14.045 1.00 83.25 86 THR A O 1
ATOM 671 N N . GLY A 1 87 ? 8.143 7.003 -13.151 1.00 84.50 87 GLY A N 1
ATOM 672 C CA . GLY A 1 87 ? 6.876 6.431 -13.617 1.00 84.50 87 GLY A CA 1
ATOM 673 C C . GLY A 1 87 ? 6.347 5.246 -12.796 1.00 84.50 87 GLY A C 1
ATOM 674 O O . GLY A 1 87 ? 5.534 4.478 -13.307 1.00 84.50 87 GLY A O 1
ATOM 675 N N . LYS A 1 88 ? 6.731 5.105 -11.517 1.00 90.75 88 LYS A N 1
ATOM 676 C CA . LYS A 1 88 ? 6.215 4.061 -10.598 1.00 90.75 88 LYS A CA 1
ATOM 677 C C . LYS A 1 88 ? 4.686 3.933 -10.623 1.00 90.75 88 LYS A C 1
ATOM 679 O O . LYS A 1 88 ? 4.152 2.830 -10.720 1.00 90.75 88 LYS A O 1
ATOM 684 N N . SER A 1 89 ? 3.971 5.059 -10.615 1.00 90.00 89 SER A N 1
ATOM 685 C CA . SER A 1 89 ? 2.504 5.081 -10.641 1.00 90.00 89 SER A CA 1
ATOM 686 C C . SER A 1 89 ? 1.923 4.605 -11.987 1.00 90.00 89 SER A C 1
ATOM 688 O O . SER A 1 89 ? 0.791 4.118 -12.020 1.00 90.00 89 SER A O 1
ATOM 690 N N . VAL A 1 90 ? 2.683 4.707 -13.089 1.00 90.56 90 VAL A N 1
ATOM 691 C CA . VAL A 1 90 ? 2.329 4.140 -14.408 1.00 90.56 90 VAL A CA 1
ATOM 692 C C . VAL A 1 90 ? 2.511 2.626 -14.395 1.00 90.56 90 VAL A C 1
ATOM 694 O O . VAL A 1 90 ? 1.641 1.909 -14.881 1.00 90.56 90 VAL A O 1
ATOM 697 N N . VAL A 1 91 ? 3.584 2.129 -13.778 1.00 91.44 91 VAL A N 1
ATOM 698 C CA . VAL A 1 91 ? 3.805 0.687 -13.591 1.00 91.44 91 VAL A CA 1
ATOM 699 C C . VAL A 1 91 ? 2.709 0.072 -12.719 1.00 91.44 91 VAL A C 1
ATOM 701 O O . VAL A 1 91 ? 2.100 -0.914 -13.123 1.00 91.44 91 VAL A O 1
ATOM 704 N N . GLY A 1 92 ? 2.370 0.689 -11.583 1.00 92.69 92 GLY A N 1
ATOM 705 C CA . GLY A 1 92 ? 1.265 0.230 -10.730 1.00 92.69 92 GLY A CA 1
ATOM 706 C C . GLY A 1 92 ? -0.085 0.209 -11.455 1.00 92.69 92 GLY A C 1
ATOM 707 O O . GLY A 1 92 ? -0.857 -0.739 -11.315 1.00 92.69 92 GLY A O 1
ATOM 708 N N . GLN A 1 93 ? -0.345 1.220 -12.291 1.00 93.62 93 GLN A N 1
ATOM 709 C CA . GLN A 1 93 ? -1.520 1.246 -13.164 1.00 93.62 93 GLN A CA 1
ATOM 710 C C . GLN A 1 93 ? -1.501 0.089 -14.170 1.00 93.62 93 GLN A C 1
ATOM 712 O O . GLN A 1 93 ? -2.515 -0.584 -14.334 1.00 93.62 93 GLN A O 1
ATOM 717 N N . ALA A 1 94 ? -0.365 -0.155 -14.827 1.00 92.25 94 ALA A N 1
ATOM 718 C CA . ALA A 1 94 ? -0.231 -1.214 -15.820 1.00 92.25 94 ALA A CA 1
ATOM 719 C C . ALA A 1 94 ? -0.468 -2.603 -15.208 1.00 92.25 94 ALA A C 1
ATOM 721 O O . ALA A 1 94 ? -1.199 -3.395 -15.795 1.00 92.25 94 ALA A O 1
ATOM 722 N N . ILE A 1 95 ? 0.063 -2.870 -14.009 1.00 92.69 95 ILE A N 1
ATOM 723 C CA . ILE A 1 95 ? -0.180 -4.124 -13.276 1.00 92.69 95 ILE A CA 1
ATOM 724 C C . ILE A 1 95 ? -1.677 -4.319 -13.026 1.00 92.69 95 ILE A C 1
ATOM 726 O O . ILE A 1 95 ? -2.216 -5.385 -13.316 1.00 92.69 95 ILE A O 1
ATOM 730 N N . HIS A 1 96 ? -2.364 -3.290 -12.522 1.00 95.31 96 HIS A N 1
ATOM 731 C CA . HIS A 1 96 ? -3.802 -3.359 -12.268 1.00 95.31 96 HIS A CA 1
ATOM 732 C C . HIS A 1 96 ? -4.608 -3.591 -13.555 1.00 95.31 96 HIS A C 1
ATOM 734 O O . HIS A 1 96 ? -5.469 -4.472 -13.587 1.00 95.31 96 HIS A O 1
ATOM 740 N N . GLU A 1 97 ? -4.313 -2.840 -14.617 1.00 93.69 97 GLU A N 1
ATOM 741 C CA . GLU A 1 97 ? -5.017 -2.946 -15.899 1.00 93.69 97 GLU A CA 1
ATOM 742 C C . GLU A 1 97 ? -4.747 -4.279 -16.622 1.00 93.69 97 GLU A C 1
ATOM 744 O O . GLU A 1 97 ? -5.579 -4.723 -17.403 1.00 93.69 97 GLU A O 1
ATOM 749 N N . CYS A 1 98 ? -3.627 -4.954 -16.351 1.00 91.06 98 CYS A N 1
ATOM 750 C CA . CYS A 1 98 ? -3.346 -6.289 -16.896 1.00 91.06 98 CYS A CA 1
ATOM 751 C C . CYS A 1 98 ? -3.872 -7.429 -16.000 1.00 91.06 98 CYS A C 1
ATOM 753 O O . CYS A 1 98 ? -3.712 -8.602 -16.336 1.00 91.06 98 CYS A O 1
ATOM 755 N N . SER A 1 99 ? -4.454 -7.112 -14.838 1.00 93.31 99 SER A N 1
ATOM 756 C CA . SER A 1 99 ? -4.898 -8.107 -13.857 1.00 93.31 99 SER A CA 1
ATOM 757 C C . SER A 1 99 ? -6.357 -8.524 -14.043 1.00 93.31 99 SER A C 1
ATOM 759 O O . SER A 1 99 ? -7.154 -7.832 -14.680 1.00 93.31 99 SER A O 1
ATOM 761 N N . ALA A 1 100 ? -6.759 -9.603 -13.365 1.00 93.06 100 ALA A N 1
ATOM 762 C CA . ALA A 1 100 ? -8.164 -10.015 -13.275 1.00 93.06 100 ALA A CA 1
ATOM 763 C C . ALA A 1 100 ? -9.089 -8.921 -12.690 1.00 93.06 100 ALA A C 1
ATOM 765 O O . ALA A 1 100 ? -10.296 -8.921 -12.945 1.00 93.06 100 ALA A O 1
ATOM 766 N N . ARG A 1 101 ? -8.533 -7.953 -11.943 1.00 94.19 101 ARG A N 1
ATOM 767 C CA . ARG A 1 101 ? -9.267 -6.835 -11.329 1.00 94.19 101 ARG A CA 1
ATOM 768 C C . ARG A 1 101 ? -9.364 -5.594 -12.235 1.00 94.19 101 ARG A C 1
ATOM 770 O O . ARG A 1 101 ? -9.914 -4.591 -11.797 1.00 94.19 101 ARG A O 1
ATOM 777 N N . THR A 1 102 ? -8.931 -5.646 -13.502 1.00 94.00 102 THR A N 1
ATOM 778 C CA . THR A 1 102 ? -8.882 -4.479 -14.418 1.00 94.00 102 THR A CA 1
ATOM 779 C C . THR A 1 102 ? -10.204 -3.727 -14.614 1.00 94.00 102 THR A C 1
ATOM 781 O O . THR A 1 102 ? -10.188 -2.546 -14.951 1.00 94.00 102 THR A O 1
ATOM 784 N N . LYS A 1 103 ? -11.358 -4.389 -14.459 1.00 93.94 103 LYS A N 1
ATOM 785 C CA . LYS A 1 103 ? -12.678 -3.742 -14.603 1.00 93.94 103 LYS A CA 1
ATOM 786 C C . LYS A 1 103 ? -13.113 -2.989 -13.341 1.00 93.94 103 LYS A C 1
ATOM 788 O O . LYS A 1 103 ? -14.193 -2.400 -13.319 1.00 93.94 103 LYS A O 1
ATOM 793 N N . LYS A 1 104 ? -12.329 -3.070 -12.267 1.00 96.06 104 LYS A N 1
ATOM 794 C CA . LYS A 1 104 ? -12.607 -2.464 -10.964 1.00 96.06 104 LYS A CA 1
ATOM 795 C C . LYS A 1 104 ? -11.772 -1.194 -10.800 1.00 96.06 104 LYS A C 1
ATOM 797 O O . LYS A 1 104 ? -10.891 -0.899 -11.597 1.00 96.06 104 LYS A O 1
ATOM 802 N N . ARG A 1 105 ? -12.089 -0.383 -9.791 1.00 94.38 105 ARG A N 1
ATOM 803 C CA . ARG A 1 105 ? -11.420 0.906 -9.574 1.00 94.38 105 ARG A CA 1
ATOM 804 C C . ARG A 1 105 ? -10.052 0.713 -8.924 1.00 94.38 105 ARG A C 1
ATOM 806 O O . ARG A 1 105 ? -10.002 0.250 -7.790 1.00 94.38 105 ARG A O 1
ATOM 813 N N . LEU A 1 106 ? -8.971 1.182 -9.537 1.00 97.19 106 LEU A N 1
ATOM 814 C CA . LEU A 1 106 ? -7.705 1.346 -8.820 1.00 97.19 106 LEU A CA 1
ATOM 815 C C . LEU A 1 106 ? -7.814 2.492 -7.804 1.00 97.19 106 LEU A C 1
ATOM 817 O O . LEU A 1 106 ? -7.951 3.660 -8.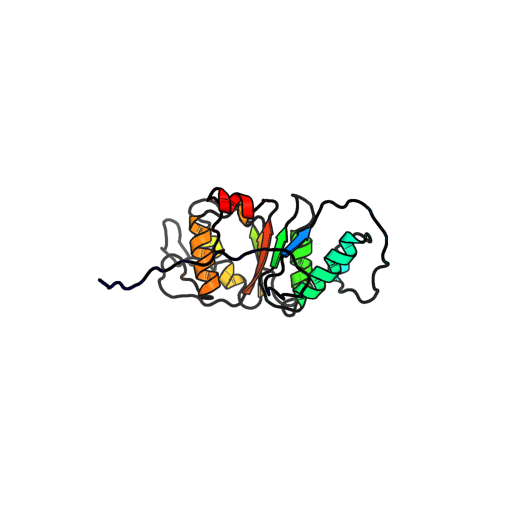180 1.00 97.19 106 LEU A O 1
ATOM 821 N N . VAL A 1 107 ? -7.760 2.168 -6.516 1.00 97.50 107 VAL A N 1
ATOM 822 C CA . VAL A 1 107 ? -7.754 3.157 -5.434 1.00 97.50 107 VAL A CA 1
ATOM 823 C C . VAL A 1 107 ? -6.312 3.541 -5.160 1.00 97.50 107 VAL A C 1
ATOM 825 O O . VAL A 1 107 ? -5.517 2.688 -4.791 1.00 97.50 107 VAL A O 1
ATOM 828 N N . LYS A 1 108 ? -5.956 4.810 -5.364 1.00 96.19 108 LYS A N 1
ATOM 829 C CA . LYS A 1 108 ? -4.602 5.315 -5.108 1.00 96.19 108 LYS A CA 1
ATOM 830 C C . LYS A 1 108 ? -4.585 6.146 -3.836 1.00 96.19 108 LYS A C 1
ATOM 832 O O . LYS A 1 108 ? -5.460 6.994 -3.657 1.00 96.19 108 LYS A O 1
ATOM 837 N N . ILE A 1 109 ? -3.572 5.934 -3.011 1.00 95.12 109 ILE A N 1
ATOM 838 C CA . ILE A 1 109 ? -3.271 6.752 -1.845 1.00 95.12 109 ILE A CA 1
ATOM 839 C C . ILE A 1 109 ? -1.791 7.111 -1.862 1.00 95.12 109 ILE A C 1
ATOM 841 O O . ILE A 1 109 ? -0.956 6.261 -2.143 1.00 95.12 109 ILE A O 1
ATOM 845 N N . ASN A 1 110 ? -1.470 8.374 -1.606 1.00 93.62 110 ASN A N 1
ATOM 846 C CA . ASN A 1 110 ? -0.090 8.824 -1.479 1.00 93.62 110 ASN A CA 1
ATOM 847 C C . ASN A 1 110 ? 0.202 9.027 0.011 1.00 93.62 110 ASN A C 1
ATOM 849 O O . ASN A 1 110 ? -0.441 9.864 0.649 1.00 93.62 110 ASN A O 1
ATOM 853 N N . ALA A 1 111 ? 1.130 8.246 0.563 1.00 92.50 111 ALA A N 1
ATOM 854 C CA . ALA A 1 111 ? 1.430 8.281 1.989 1.00 92.50 111 ALA A CA 1
ATOM 855 C C . ALA A 1 111 ? 2.149 9.570 2.420 1.00 92.50 111 ALA A C 1
ATOM 857 O O . ALA A 1 111 ? 2.003 9.981 3.567 1.00 92.50 111 ALA A O 1
ATOM 858 N N . SER A 1 112 ? 2.810 10.286 1.504 1.00 90.00 112 SER A N 1
ATOM 859 C CA . SER A 1 112 ? 3.364 11.621 1.775 1.00 90.00 112 SER A CA 1
ATOM 860 C C . SER A 1 112 ? 2.283 12.678 2.036 1.00 90.00 112 SER A C 1
ATOM 862 O O . SER A 1 112 ? 2.580 13.742 2.569 1.00 90.00 112 SER A O 1
ATOM 864 N N . CYS A 1 113 ? 1.024 12.418 1.662 1.00 88.62 113 CYS A N 1
ATOM 865 C CA . CYS A 1 113 ? -0.105 13.314 1.933 1.00 88.62 113 CYS A CA 1
ATOM 866 C C . CYS A 1 113 ? -0.786 13.044 3.284 1.00 88.62 113 CYS A C 1
ATOM 868 O O . CYS A 1 113 ? -1.790 13.689 3.603 1.00 88.62 113 CYS A O 1
ATOM 870 N N . PHE A 1 114 ? -0.291 12.087 4.072 1.00 88.25 114 PHE A N 1
ATOM 871 C CA . PHE A 1 114 ? -0.825 11.834 5.400 1.00 88.25 114 PHE A CA 1
ATOM 872 C C . PHE A 1 114 ? -0.530 13.007 6.329 1.00 88.25 114 PHE A C 1
ATOM 874 O O . PHE A 1 114 ? 0.595 13.225 6.759 1.00 88.25 114 PHE A O 1
ATOM 881 N N . LEU A 1 115 ? -1.586 13.751 6.649 1.00 79.00 115 LEU A N 1
ATOM 882 C CA . LEU A 1 115 ? -1.568 14.761 7.694 1.00 79.00 115 LEU A CA 1
ATOM 883 C C . LEU A 1 115 ? -1.861 14.103 9.040 1.00 79.00 115 LEU A C 1
ATOM 885 O O . LEU A 1 115 ? -2.790 13.285 9.159 1.00 79.00 115 LEU A O 1
ATOM 889 N N . ASP A 1 116 ? -1.109 14.518 10.054 1.00 72.69 116 ASP A N 1
ATOM 890 C CA . ASP A 1 116 ? -1.298 14.075 11.429 1.00 72.69 116 ASP A CA 1
ATOM 891 C C . ASP A 1 116 ? -2.758 14.250 11.872 1.00 72.69 116 ASP A C 1
ATOM 893 O O . ASP A 1 116 ? -3.435 15.228 11.550 1.00 72.69 116 ASP A O 1
ATOM 897 N N . GLY A 1 117 ? -3.284 13.237 12.560 1.00 76.31 117 GLY A N 1
ATOM 898 C CA . GLY A 1 117 ? -4.668 13.203 13.040 1.00 76.31 117 GLY A CA 1
ATOM 899 C C . GLY A 1 117 ? -5.723 12.779 12.009 1.00 76.31 117 GLY A C 1
ATOM 900 O O . GLY A 1 117 ? -6.808 12.368 12.411 1.00 76.31 117 GLY A O 1
ATOM 901 N N . THR A 1 118 ? -5.433 12.793 10.700 1.00 83.00 118 THR A N 1
ATOM 902 C CA . THR A 1 118 ? -6.400 12.343 9.670 1.00 83.00 118 THR A CA 1
ATOM 903 C C . THR A 1 118 ? -5.962 11.106 8.896 1.00 83.00 118 THR A C 1
ATOM 905 O O . THR A 1 118 ? -6.813 10.444 8.304 1.00 83.00 118 THR A O 1
ATOM 908 N N . ALA A 1 119 ? -4.673 10.761 8.917 1.00 90.44 119 ALA A N 1
ATOM 909 C CA . ALA A 1 119 ? -4.110 9.646 8.153 1.00 90.44 119 ALA A CA 1
ATOM 910 C C . ALA A 1 119 ? -4.863 8.321 8.368 1.00 90.44 119 ALA A C 1
ATOM 912 O O . ALA A 1 119 ? -5.238 7.637 7.416 1.00 90.44 119 ALA A O 1
ATOM 913 N N . GLU A 1 120 ? -5.173 8.002 9.625 1.00 92.00 120 GLU A N 1
ATOM 914 C CA . GLU A 1 120 ? -5.906 6.789 9.980 1.00 92.00 120 GLU A CA 1
ATOM 915 C C . GLU A 1 120 ? -7.331 6.790 9.409 1.00 92.00 120 GLU A C 1
ATOM 917 O O . GLU A 1 120 ? -7.776 5.810 8.821 1.00 92.00 120 GLU A O 1
ATOM 922 N N . SER A 1 121 ? -8.018 7.929 9.495 1.00 92.81 121 SER A N 1
ATOM 923 C CA . SER A 1 121 ? -9.346 8.137 8.912 1.00 92.81 121 SER A CA 1
ATOM 924 C C . SER A 1 121 ? -9.333 8.042 7.378 1.00 92.81 121 SER A C 1
ATOM 926 O O . SER A 1 121 ? -10.290 7.549 6.784 1.00 92.81 121 SER A O 1
ATOM 928 N N . GLN A 1 122 ? -8.250 8.450 6.710 1.00 92.69 122 GLN A N 1
ATOM 929 C CA . GLN A 1 122 ? -8.112 8.297 5.257 1.00 92.69 122 GLN A CA 1
ATOM 930 C C . GLN A 1 122 ? -7.930 6.826 4.837 1.00 92.69 122 GLN A C 1
ATOM 932 O O . GLN A 1 122 ? -8.463 6.407 3.803 1.00 92.69 122 GLN A O 1
ATOM 937 N N . LEU A 1 123 ? -7.210 6.028 5.630 1.00 94.62 123 LEU A N 1
ATOM 938 C CA . LEU A 1 123 ? -6.977 4.609 5.342 1.00 94.62 123 LEU A CA 1
ATOM 939 C C . LEU A 1 123 ? -8.147 3.718 5.739 1.00 94.62 123 LEU A C 1
ATOM 941 O O . LEU A 1 123 ? -8.644 2.951 4.914 1.00 94.62 123 LEU A O 1
ATOM 945 N N . PHE A 1 124 ? -8.594 3.844 6.981 1.00 95.75 124 PHE A N 1
ATOM 946 C CA . PHE A 1 124 ? -9.540 2.929 7.608 1.00 95.75 124 PHE A CA 1
ATOM 947 C C . PHE A 1 124 ? -10.951 3.521 7.702 1.00 95.75 124 PHE A C 1
ATOM 949 O O . PHE A 1 124 ? -11.924 2.795 7.871 1.00 95.75 124 PHE A O 1
ATOM 956 N N . GLY A 1 125 ? -11.118 4.828 7.501 1.00 95.19 125 GLY A N 1
ATOM 957 C CA . GLY A 1 125 ? -12.422 5.467 7.660 1.00 95.19 125 GLY A CA 1
ATOM 958 C C . GLY A 1 125 ? -12.809 5.618 9.128 1.00 95.19 125 GLY A C 1
ATOM 959 O O . GLY A 1 125 ? -12.149 5.109 10.032 1.00 95.19 125 GLY A O 1
ATOM 960 N N . HIS A 1 126 ? -13.890 6.343 9.378 1.00 95.94 126 HIS A N 1
ATOM 961 C CA . HIS A 1 126 ? -14.352 6.633 10.733 1.00 95.94 126 HIS A CA 1
ATOM 962 C C . HIS A 1 126 ? -15.870 6.623 10.820 1.00 95.94 126 HIS A C 1
ATOM 964 O O . HIS A 1 126 ? -16.562 6.903 9.838 1.00 95.94 126 HIS A O 1
ATOM 970 N N . GLU A 1 127 ? -16.373 6.333 12.013 1.00 95.94 127 GLU A N 1
ATOM 971 C CA . GLU A 1 127 ? -17.768 6.561 12.370 1.00 95.94 127 GLU A CA 1
ATOM 972 C C . GLU A 1 127 ? -17.997 8.002 12.832 1.00 95.94 127 GLU A C 1
ATOM 974 O O . GLU A 1 127 ? -17.079 8.700 13.278 1.00 95.94 127 GLU A O 1
ATOM 979 N N . ARG A 1 128 ? -19.252 8.451 12.750 1.00 94.81 128 ARG A N 1
ATOM 980 C CA . ARG A 1 128 ? -19.645 9.762 13.273 1.00 94.81 128 ARG A CA 1
ATOM 981 C C . ARG A 1 128 ? -19.284 9.865 14.759 1.00 94.81 128 ARG A C 1
ATOM 983 O O . ARG A 1 128 ? -19.658 9.001 15.546 1.00 94.81 128 ARG A O 1
ATOM 990 N N . GLY A 1 129 ? -18.623 10.953 15.145 1.00 92.44 129 GLY A N 1
ATOM 991 C CA . GLY A 1 129 ? -18.213 11.211 16.527 1.00 92.44 129 GLY A CA 1
ATOM 992 C C . GLY A 1 129 ? -16.922 10.511 16.960 1.00 92.44 129 GLY A C 1
ATOM 993 O O . GLY A 1 129 ? -16.575 10.588 18.134 1.00 92.44 129 GLY A O 1
ATOM 994 N N . ALA A 1 130 ? -16.188 9.866 16.046 1.00 91.44 130 ALA A N 1
ATOM 995 C CA . ALA A 1 130 ? -14.921 9.205 16.368 1.00 91.44 130 ALA A CA 1
ATOM 996 C C . ALA A 1 130 ? -13.824 10.161 16.884 1.00 91.44 130 ALA A C 1
ATOM 998 O O . ALA A 1 130 ? -12.946 9.742 17.633 1.00 91.44 130 ALA A O 1
ATOM 999 N N . PHE A 1 131 ? -13.858 11.431 16.472 1.00 89.25 131 PHE A N 1
ATOM 1000 C CA . PHE A 1 131 ? -12.964 12.497 16.927 1.00 89.25 131 PHE A CA 1
ATOM 1001 C C . PHE A 1 131 ? -13.631 13.869 16.737 1.00 89.25 131 PHE A C 1
ATOM 1003 O O . PHE A 1 131 ? -14.666 13.989 16.074 1.00 89.25 131 PHE A O 1
ATOM 1010 N N . THR A 1 132 ? -13.044 14.926 17.302 1.00 86.06 132 THR A N 1
ATOM 1011 C CA . THR A 1 132 ? -13.539 16.302 17.147 1.00 86.06 132 THR A CA 1
ATOM 1012 C C . THR A 1 132 ? -13.554 16.707 15.671 1.00 86.06 132 THR A C 1
ATOM 1014 O O . THR A 1 132 ? -12.506 16.794 15.040 1.00 86.06 132 THR A O 1
ATOM 1017 N N . GLY A 1 133 ? -14.742 16.957 15.115 1.00 85.00 133 GLY A N 1
ATOM 1018 C CA . GLY A 1 133 ? -14.929 17.269 13.691 1.00 85.00 133 GLY A CA 1
ATOM 1019 C C . GLY A 1 133 ? -15.392 16.091 12.823 1.00 85.00 133 GLY A C 1
ATOM 1020 O O . GLY A 1 133 ? -15.672 16.293 11.645 1.00 85.00 133 GLY A O 1
ATOM 1021 N N . ALA A 1 134 ? -15.544 14.886 13.382 1.00 88.81 134 ALA A N 1
ATOM 1022 C CA . ALA A 1 134 ? -16.159 13.740 12.704 1.00 88.81 134 ALA A CA 1
ATOM 1023 C C . ALA A 1 134 ? -17.695 13.878 12.663 1.00 88.81 134 ALA A C 1
ATOM 1025 O O . ALA A 1 134 ? -18.415 13.179 13.381 1.00 88.81 134 ALA A O 1
ATOM 1026 N N . THR A 1 135 ? -18.206 14.820 11.867 1.00 91.62 135 THR A N 1
ATOM 1027 C CA . THR A 1 135 ? -19.651 15.103 11.755 1.00 91.62 135 THR A CA 1
ATOM 1028 C C . THR A 1 135 ? -20.428 13.988 11.072 1.00 91.62 135 THR A C 1
ATOM 1030 O O . THR A 1 135 ? -21.601 13.784 11.383 1.00 91.62 135 THR A O 1
ATOM 1033 N N . ASP A 1 136 ? -19.762 13.234 10.201 1.00 93.00 136 ASP A N 1
ATOM 1034 C CA . ASP A 1 136 ? -20.351 12.189 9.374 1.00 93.00 136 ASP A CA 1
ATOM 1035 C C . ASP A 1 136 ? -19.474 10.939 9.381 1.00 93.00 136 ASP A C 1
ATOM 1037 O O . ASP A 1 136 ? -18.297 10.984 9.730 1.00 93.00 136 ASP A O 1
ATOM 1041 N N . ARG A 1 137 ? -20.047 9.803 8.981 1.00 94.06 137 ARG A N 1
ATOM 1042 C CA . ARG A 1 137 ? -19.264 8.594 8.707 1.00 94.06 137 ARG A CA 1
ATOM 1043 C C . ARG A 1 137 ? -18.474 8.785 7.411 1.00 94.06 137 ARG A C 1
ATOM 1045 O O . ARG A 1 137 ? -19.018 9.260 6.414 1.00 94.06 137 ARG A O 1
ATOM 1052 N N . ARG A 1 138 ? -17.229 8.308 7.381 1.00 94.50 138 ARG A N 1
ATOM 1053 C CA . ARG A 1 138 ? -16.382 8.300 6.179 1.00 94.50 138 ARG A CA 1
ATOM 1054 C C . ARG A 1 138 ? -15.861 6.904 5.868 1.00 94.50 138 ARG A C 1
ATOM 1056 O O . ARG A 1 138 ? -15.354 6.210 6.744 1.00 94.50 138 ARG A O 1
ATOM 1063 N N . ILE A 1 139 ? -15.935 6.538 4.592 1.00 95.31 139 ILE A N 1
ATOM 1064 C CA . ILE A 1 139 ? -15.342 5.312 4.052 1.00 95.31 139 ILE A CA 1
ATOM 1065 C C . ILE A 1 139 ? -13.834 5.522 3.854 1.00 95.31 139 ILE A C 1
ATOM 1067 O O . ILE A 1 139 ? -13.413 6.521 3.265 1.00 95.31 139 ILE A O 1
ATOM 1071 N N . GLY A 1 140 ? -13.038 4.580 4.360 1.00 95.44 140 GLY A N 1
ATOM 1072 C CA . GLY A 1 140 ? -11.586 4.553 4.190 1.00 95.44 140 GLY A CA 1
ATOM 1073 C C . GLY A 1 140 ? -11.149 3.970 2.847 1.00 95.44 140 GLY A C 1
ATOM 1074 O O . GLY A 1 140 ? -11.936 3.381 2.106 1.00 95.44 140 GLY A O 1
ATOM 1075 N N . SER A 1 141 ? -9.863 4.107 2.544 1.00 96.00 141 SER A N 1
ATOM 1076 C CA . SER A 1 141 ? -9.271 3.620 1.294 1.00 96.00 141 SER A CA 1
ATOM 1077 C C . SER A 1 141 ? -9.317 2.098 1.149 1.00 96.00 141 SER A C 1
ATOM 1079 O O . SER A 1 141 ? -9.508 1.617 0.035 1.00 96.00 141 SER A O 1
ATOM 1081 N N . PHE A 1 142 ? -9.210 1.343 2.246 1.00 96.81 142 PHE A N 1
ATOM 1082 C CA . PHE A 1 142 ? -9.345 -0.117 2.211 1.00 96.81 142 PHE A CA 1
ATOM 1083 C C . PHE A 1 142 ? -10.748 -0.568 1.789 1.00 96.81 142 PHE A C 1
ATOM 1085 O O . PHE A 1 142 ? -10.892 -1.336 0.841 1.00 96.81 142 PHE A O 1
ATOM 1092 N N . GLU A 1 143 ? -11.789 -0.047 2.440 1.00 96.38 143 GLU A N 1
ATOM 1093 C CA . GLU A 1 143 ? -13.187 -0.339 2.095 1.00 96.38 143 GLU A CA 1
ATOM 1094 C C . GLU A 1 143 ? -13.516 0.147 0.679 1.00 96.38 143 GLU A C 1
ATOM 1096 O O . GLU A 1 143 ? -14.154 -0.572 -0.085 1.00 96.38 143 GLU A O 1
ATOM 1101 N N . ALA A 1 144 ? -13.004 1.313 0.272 1.00 96.69 144 ALA A N 1
ATOM 1102 C CA . ALA A 1 144 ? -13.158 1.804 -1.098 1.00 96.69 144 ALA A CA 1
ATOM 1103 C C . ALA A 1 144 ? -12.466 0.914 -2.150 1.00 96.69 144 ALA A C 1
ATOM 1105 O O . ALA A 1 144 ? -12.850 0.947 -3.322 1.00 96.69 144 ALA A O 1
ATOM 1106 N N . ALA A 1 145 ? -11.435 0.161 -1.755 1.00 97.06 145 ALA A N 1
ATOM 1107 C CA . ALA A 1 145 ? -10.689 -0.755 -2.614 1.00 97.06 145 ALA A CA 1
ATOM 1108 C C . ALA A 1 145 ? -11.205 -2.198 -2.565 1.00 97.06 145 ALA A C 1
ATOM 1110 O O . ALA A 1 145 ? -10.665 -3.047 -3.276 1.00 97.06 145 ALA A O 1
ATOM 1111 N N . HIS A 1 146 ? -12.242 -2.481 -1.771 1.00 96.62 146 HIS A N 1
ATOM 1112 C CA . HIS A 1 146 ? -12.828 -3.812 -1.669 1.00 96.62 146 HIS A CA 1
ATOM 1113 C C . HIS A 1 146 ? -13.272 -4.337 -3.048 1.00 96.62 146 HIS A C 1
ATOM 1115 O O . HIS A 1 146 ? -13.932 -3.645 -3.827 1.00 96.62 146 HIS A O 1
ATOM 1121 N N . GLY A 1 147 ? -12.892 -5.573 -3.366 1.00 95.56 147 GLY A N 1
ATOM 1122 C CA . GLY A 1 147 ? -13.074 -6.202 -4.670 1.00 95.56 147 GLY A CA 1
ATOM 1123 C C . GLY A 1 147 ? -12.163 -5.643 -5.769 1.00 95.56 147 GLY A C 1
ATOM 1124 O O . GLY A 1 147 ? -12.388 -5.939 -6.940 1.00 95.56 147 GLY A O 1
ATOM 1125 N N . SER A 1 148 ? -11.146 -4.841 -5.436 1.00 96.44 148 SER A N 1
ATOM 1126 C CA . SER A 1 1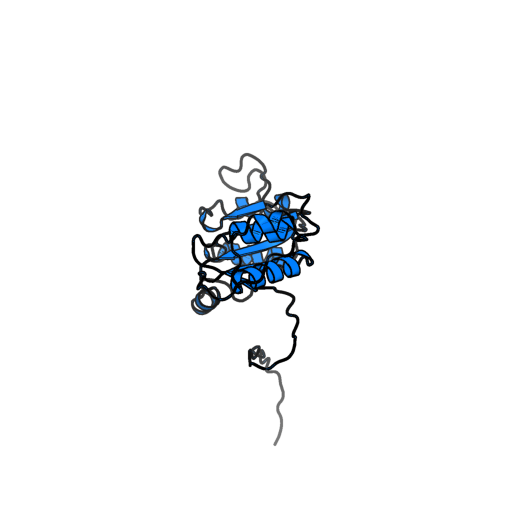48 ? -10.284 -4.134 -6.391 1.00 96.44 148 SER A CA 1
ATOM 1127 C C . SER A 1 148 ? -8.811 -4.096 -5.945 1.00 96.44 148 SER A C 1
ATOM 1129 O O . SER A 1 148 ? -8.327 -5.034 -5.316 1.00 96.44 148 SER A O 1
ATOM 1131 N N . THR A 1 149 ? -8.066 -3.059 -6.331 1.00 97.62 149 THR A N 1
ATOM 1132 C CA . THR A 1 149 ? -6.654 -2.854 -6.004 1.00 97.62 149 THR A CA 1
ATOM 1133 C C . THR A 1 149 ? -6.465 -1.539 -5.251 1.00 97.62 149 THR A C 1
ATOM 1135 O O . THR A 1 149 ? -6.983 -0.501 -5.674 1.00 97.62 149 THR A O 1
ATOM 1138 N N . LEU A 1 150 ? -5.692 -1.585 -4.167 1.00 97.56 150 LEU A N 1
ATOM 1139 C CA . LEU A 1 150 ? -5.209 -0.437 -3.408 1.00 97.56 150 LEU A CA 1
ATOM 1140 C C . LEU A 1 150 ? -3.727 -0.210 -3.727 1.00 97.56 150 LEU A C 1
ATOM 1142 O O . LEU A 1 150 ? -2.896 -1.097 -3.548 1.00 97.56 150 LEU A O 1
ATOM 1146 N N . PHE A 1 151 ? -3.406 0.980 -4.217 1.00 97.75 151 PHE A N 1
ATOM 1147 C CA . PHE A 1 151 ? -2.059 1.403 -4.574 1.00 97.75 151 PHE A CA 1
ATOM 1148 C C . PHE A 1 151 ? -1.563 2.456 -3.586 1.00 97.75 151 PHE A C 1
ATOM 1150 O O . PHE A 1 151 ? -2.137 3.544 -3.512 1.00 97.75 151 PHE A O 1
ATOM 1157 N N . PHE A 1 152 ? -0.492 2.141 -2.868 1.00 96.50 152 PHE A N 1
ATOM 1158 C CA . PHE A 1 152 ? 0.220 3.049 -1.978 1.00 96.50 152 PHE A CA 1
ATOM 1159 C C . PHE A 1 152 ? 1.413 3.659 -2.707 1.00 96.50 152 PHE A C 1
ATOM 1161 O O . PHE A 1 152 ? 2.388 2.963 -2.977 1.00 96.50 152 PHE A O 1
ATOM 1168 N N . ASP A 1 153 ? 1.352 4.954 -2.994 1.00 95.12 153 ASP A N 1
ATOM 1169 C CA . ASP A 1 153 ? 2.514 5.724 -3.425 1.00 95.12 153 ASP A CA 1
ATOM 1170 C C . ASP A 1 153 ? 3.295 6.230 -2.212 1.00 95.12 153 ASP A C 1
ATOM 1172 O O . ASP A 1 153 ? 2.701 6.594 -1.193 1.00 95.12 153 ASP A O 1
ATOM 1176 N N . GLU A 1 154 ? 4.616 6.254 -2.346 1.00 94.94 154 GLU A N 1
ATOM 1177 C CA . GLU A 1 154 ? 5.566 6.671 -1.311 1.00 94.94 154 GLU A CA 1
ATOM 1178 C C . GLU A 1 154 ? 5.345 5.996 0.058 1.00 94.94 154 GLU A C 1
ATOM 1180 O O . GLU A 1 154 ? 5.371 6.652 1.095 1.00 94.94 154 GLU A O 1
ATOM 1185 N N . ILE A 1 155 ? 5.156 4.665 0.088 1.00 95.44 155 ILE A N 1
ATOM 1186 C CA . ILE A 1 155 ? 4.843 3.898 1.319 1.00 95.44 155 ILE A CA 1
ATOM 1187 C C . ILE A 1 155 ? 5.840 4.135 2.468 1.00 95.44 155 ILE A C 1
ATOM 1189 O O . ILE A 1 155 ? 5.477 4.031 3.638 1.00 95.44 155 ILE A O 1
ATOM 1193 N N . ALA A 1 156 ? 7.083 4.493 2.143 1.00 95.19 156 ALA A N 1
ATOM 1194 C CA . ALA A 1 156 ? 8.120 4.820 3.115 1.00 95.19 156 ALA A CA 1
ATOM 1195 C C . ALA A 1 156 ? 7.805 6.069 3.959 1.00 95.19 156 ALA A C 1
ATOM 1197 O O . ALA A 1 156 ? 8.329 6.204 5.060 1.00 95.19 156 ALA A O 1
ATOM 1198 N N . GLU A 1 157 ? 6.936 6.958 3.480 1.00 93.88 157 GLU A N 1
ATOM 1199 C CA . GLU A 1 157 ? 6.504 8.156 4.207 1.00 93.88 157 GLU A CA 1
ATOM 1200 C C . GLU A 1 157 ? 5.369 7.869 5.204 1.00 93.88 157 GLU A C 1
ATOM 1202 O O . GLU A 1 157 ? 4.902 8.764 5.906 1.00 93.88 157 GLU A O 1
ATOM 1207 N N . MET A 1 158 ? 4.914 6.616 5.306 1.00 94.25 158 MET A N 1
ATOM 1208 C CA . MET A 1 158 ? 3.887 6.236 6.267 1.00 94.25 158 MET A CA 1
ATOM 1209 C C . MET A 1 158 ? 4.410 6.340 7.713 1.00 94.25 158 MET A C 1
ATOM 1211 O O . MET A 1 158 ? 5.421 5.711 8.037 1.00 94.25 158 MET A O 1
ATOM 1215 N N . PRO A 1 159 ? 3.701 7.029 8.628 1.00 93.06 159 PRO A N 1
ATOM 1216 C CA . PRO A 1 159 ? 4.080 7.076 10.040 1.00 93.06 159 PRO A CA 1
ATOM 1217 C C . PRO A 1 159 ? 4.142 5.681 10.680 1.00 93.06 159 PRO A C 1
ATOM 1219 O O . PRO A 1 159 ? 3.273 4.846 10.428 1.00 93.06 159 PRO A O 1
ATOM 1222 N N . LEU A 1 160 ? 5.109 5.438 11.574 1.00 92.38 160 LEU A N 1
ATOM 1223 C CA . LEU A 1 160 ? 5.301 4.137 12.248 1.00 92.38 160 LEU A CA 1
ATOM 1224 C C . LEU A 1 160 ? 4.038 3.608 12.949 1.00 92.38 160 LEU A C 1
ATOM 1226 O O . LEU A 1 160 ? 3.764 2.408 12.936 1.00 92.38 160 LEU A O 1
ATOM 1230 N N . THR A 1 161 ? 3.252 4.499 13.555 1.00 91.19 161 THR A N 1
ATOM 1231 C CA . THR A 1 161 ? 1.983 4.146 14.211 1.00 91.19 161 THR A CA 1
ATOM 1232 C C . THR A 1 161 ? 0.960 3.606 13.216 1.00 91.19 161 THR A C 1
ATOM 1234 O O . THR A 1 161 ? 0.205 2.688 13.535 1.00 91.19 161 THR A O 1
ATOM 1237 N N . LEU A 1 162 ? 0.960 4.141 11.996 1.00 93.62 162 LEU A N 1
ATOM 1238 C CA . LEU A 1 162 ? 0.079 3.719 10.920 1.00 93.62 162 LEU A CA 1
ATOM 1239 C C . LEU A 1 162 ? 0.583 2.440 10.248 1.00 93.62 162 LEU A C 1
ATOM 1241 O O . LEU A 1 162 ? -0.236 1.596 9.903 1.00 93.62 162 LEU A O 1
ATOM 1245 N N . GLN A 1 163 ? 1.905 2.248 10.161 1.00 95.50 163 GLN A N 1
ATOM 1246 C CA . GLN A 1 163 ? 2.512 0.992 9.702 1.00 95.50 163 GLN A CA 1
ATOM 1247 C C . GLN A 1 163 ? 2.070 -0.197 10.569 1.00 95.50 163 GLN A C 1
ATOM 1249 O O . GLN A 1 163 ? 1.738 -1.251 10.038 1.00 95.50 163 GLN A O 1
ATOM 1254 N N . ALA A 1 164 ? 1.996 -0.025 11.895 1.00 93.94 164 ALA A N 1
ATOM 1255 C CA . ALA A 1 164 ? 1.511 -1.078 12.791 1.00 93.94 164 ALA A CA 1
ATOM 1256 C C . ALA A 1 164 ? 0.043 -1.454 12.510 1.00 93.94 164 ALA A C 1
ATOM 1258 O O . ALA A 1 164 ? -0.289 -2.633 12.442 1.00 93.94 164 ALA A O 1
ATOM 1259 N N . LYS A 1 165 ? -0.829 -0.460 12.296 1.00 93.69 165 LYS A N 1
ATOM 1260 C CA . LYS A 1 165 ? -2.243 -0.699 11.955 1.00 93.69 165 LYS A CA 1
ATOM 1261 C C . LYS A 1 165 ? -2.407 -1.302 10.564 1.00 93.69 165 LYS A C 1
ATOM 1263 O O . LYS A 1 165 ? -3.273 -2.148 10.365 1.00 93.69 165 LYS A O 1
ATOM 1268 N N . LEU A 1 166 ? -1.578 -0.871 9.613 1.00 95.19 166 LEU A N 1
ATOM 1269 C CA . LEU A 1 166 ? -1.521 -1.446 8.276 1.00 95.19 166 LEU A CA 1
ATOM 1270 C C . LEU A 1 166 ? -1.174 -2.934 8.352 1.00 95.19 166 LEU A C 1
ATOM 1272 O O . LEU A 1 166 ? -1.897 -3.730 7.768 1.00 95.19 166 LEU A O 1
ATOM 1276 N N . LEU A 1 167 ? -0.133 -3.307 9.101 1.00 95.12 167 LEU A N 1
ATOM 1277 C CA . LEU A 1 167 ? 0.255 -4.705 9.285 1.00 95.12 167 LEU A CA 1
ATOM 1278 C C . LEU A 1 167 ? -0.905 -5.549 9.826 1.00 95.12 167 LEU A C 1
ATOM 1280 O O . LEU A 1 167 ? -1.278 -6.534 9.200 1.00 95.12 167 LEU A O 1
ATOM 1284 N N . THR A 1 168 ? -1.545 -5.109 10.916 1.00 94.19 168 THR A N 1
ATOM 1285 C CA . THR A 1 168 ? -2.719 -5.803 11.474 1.00 94.19 168 THR A CA 1
ATOM 1286 C C . THR A 1 168 ? -3.830 -5.956 10.435 1.00 94.19 168 THR A C 1
ATOM 1288 O O . THR A 1 168 ? -4.393 -7.035 10.288 1.00 94.19 168 THR A O 1
ATOM 1291 N N . ALA A 1 169 ? -4.111 -4.910 9.654 1.00 95.44 169 ALA A N 1
ATOM 1292 C CA . ALA A 1 169 ? -5.110 -4.989 8.596 1.00 95.44 169 ALA A CA 1
ATOM 1293 C C . ALA A 1 169 ? -4.722 -5.978 7.483 1.00 95.44 169 ALA A C 1
ATOM 1295 O O . ALA A 1 169 ? -5.590 -6.628 6.901 1.00 95.44 169 ALA A O 1
ATOM 1296 N N . LEU A 1 170 ? -3.439 -6.084 7.137 1.00 93.62 170 LEU A N 1
ATOM 1297 C CA . LEU A 1 170 ? -2.948 -7.013 6.116 1.00 93.62 170 LEU A CA 1
ATOM 1298 C C . LEU A 1 170 ? -3.039 -8.470 6.569 1.00 93.62 170 LEU A C 1
ATOM 1300 O O . LEU A 1 170 ? -3.496 -9.295 5.770 1.00 93.62 170 LEU A O 1
ATOM 1304 N N . ASP A 1 171 ? -2.655 -8.744 7.814 1.00 93.19 171 ASP A N 1
ATOM 1305 C CA . ASP A 1 171 ? -2.663 -10.081 8.414 1.00 93.19 171 ASP A CA 1
ATOM 1306 C C . ASP A 1 171 ? -4.093 -10.586 8.639 1.00 93.19 171 ASP A C 1
ATOM 1308 O O . ASP A 1 171 ? -4.443 -11.678 8.189 1.00 93.19 171 ASP A O 1
ATOM 1312 N N . ASP A 1 172 ? -4.952 -9.762 9.244 1.00 95.38 172 ASP A N 1
ATOM 1313 C CA . ASP A 1 172 ? -6.322 -10.159 9.596 1.00 95.38 172 ASP A CA 1
ATOM 1314 C C . ASP A 1 172 ? -7.301 -10.056 8.415 1.00 95.38 172 ASP A C 1
ATOM 1316 O O . ASP A 1 172 ? -8.449 -10.495 8.517 1.00 95.38 172 ASP A O 1
ATOM 1320 N N . LYS A 1 173 ? -6.891 -9.417 7.307 1.00 94.81 173 LYS A N 1
ATOM 1321 C CA . LYS A 1 173 ? -7.774 -9.001 6.192 1.00 94.81 173 LYS A CA 1
ATOM 1322 C C . LYS A 1 173 ? -9.002 -8.205 6.645 1.00 94.81 173 LYS A C 1
ATOM 1324 O O . LYS A 1 173 ? -10.026 -8.129 5.961 1.00 94.81 173 LYS A O 1
ATOM 1329 N N . ALA A 1 174 ? -8.873 -7.547 7.789 1.00 96.56 174 ALA A N 1
ATOM 1330 C CA . ALA A 1 174 ? -9.933 -6.799 8.426 1.00 96.56 174 ALA A CA 1
ATOM 1331 C C . ALA A 1 174 ? -9.360 -5.689 9.297 1.00 96.56 174 ALA A C 1
ATOM 1333 O O . ALA A 1 174 ? -8.225 -5.757 9.753 1.00 96.56 174 ALA A O 1
ATOM 1334 N N . TYR A 1 175 ? -10.155 -4.660 9.551 1.00 95.94 175 TYR A N 1
ATOM 1335 C CA . TYR A 1 175 ? -9.762 -3.571 10.441 1.00 95.94 175 TYR A CA 1
ATOM 1336 C C . TYR A 1 175 ? -11.005 -2.877 11.010 1.00 95.94 175 TYR A C 1
ATOM 1338 O O . TYR A 1 175 ? -12.035 -2.813 10.338 1.00 95.94 175 TYR A O 1
ATOM 1346 N N . PRO A 1 176 ? -10.961 -2.322 12.226 1.00 94.69 176 PRO A N 1
ATOM 1347 C CA . PRO A 1 176 ? -12.028 -1.461 12.719 1.00 94.69 176 PRO A CA 1
ATOM 1348 C C . PRO A 1 176 ? -11.936 -0.052 12.114 1.00 94.69 176 PRO A C 1
ATOM 1350 O O . PRO A 1 176 ? -10.845 0.480 11.904 1.00 94.69 176 PRO A O 1
ATOM 1353 N N . ARG A 1 177 ? -13.084 0.597 11.882 1.00 95.19 177 ARG A N 1
ATOM 1354 C CA . ARG A 1 177 ? -13.106 2.054 11.642 1.00 95.19 177 ARG A CA 1
ATOM 1355 C C . ARG A 1 177 ? -12.749 2.798 12.927 1.00 95.19 177 ARG A C 1
ATOM 1357 O O . ARG A 1 177 ? -13.037 2.309 14.019 1.00 95.19 177 ARG A O 1
ATOM 1364 N N . LEU A 1 178 ? -12.229 4.022 12.818 1.00 94.19 178 LEU A N 1
ATOM 1365 C CA . LEU A 1 178 ? -12.062 4.867 14.005 1.00 94.19 178 LEU A CA 1
ATOM 1366 C C . LEU A 1 178 ? -13.419 5.082 14.686 1.00 94.19 178 LEU A C 1
ATOM 1368 O O . LEU A 1 178 ? -14.414 5.384 14.022 1.00 94.19 178 LEU A O 1
ATOM 1372 N N . GLY A 1 179 ? -13.436 4.955 16.013 1.00 92.62 179 GLY A N 1
ATOM 1373 C CA . GLY A 1 179 ? -14.649 5.086 16.824 1.00 92.62 179 GLY A CA 1
ATOM 1374 C C . GLY A 1 179 ? -15.562 3.855 16.808 1.00 92.62 179 GLY A C 1
ATOM 1375 O O . GLY A 1 179 ? -16.655 3.916 17.362 1.00 92.62 179 GLY A O 1
ATOM 1376 N N . SER A 1 180 ? -15.134 2.742 16.204 1.00 93.31 180 SER A N 1
ATOM 1377 C CA . SER A 1 180 ? -15.849 1.463 16.214 1.00 93.31 180 SER A CA 1
ATOM 1378 C C . SER A 1 180 ? -14.921 0.322 16.626 1.00 93.31 180 SER A C 1
ATOM 1380 O O . SER A 1 180 ? -13.730 0.353 16.341 1.00 93.31 180 SER A O 1
ATOM 1382 N N . ASN A 1 181 ? -15.478 -0.713 17.257 1.00 91.56 181 ASN A N 1
ATOM 1383 C CA . ASN A 1 181 ? -14.782 -1.982 17.505 1.00 91.56 181 ASN A CA 1
ATOM 1384 C C . ASN A 1 181 ? -15.217 -3.079 16.525 1.00 91.56 181 ASN A C 1
ATOM 1386 O O . ASN A 1 181 ? -14.720 -4.200 16.585 1.00 91.56 181 ASN A O 1
ATOM 1390 N N . THR A 1 182 ? -16.173 -2.786 15.641 1.00 93.44 182 THR A N 1
ATOM 1391 C CA . THR A 1 182 ? -16.656 -3.753 14.659 1.00 93.44 182 THR A CA 1
ATOM 1392 C C . THR A 1 182 ? -15.683 -3.806 13.481 1.00 93.44 182 THR A C 1
ATOM 1394 O O . THR A 1 182 ? -15.484 -2.778 12.825 1.00 93.44 182 THR A O 1
ATOM 1397 N N . PRO A 1 183 ? -15.084 -4.973 13.187 1.00 93.69 183 PRO A N 1
ATOM 1398 C CA . PRO A 1 183 ? -14.158 -5.101 12.075 1.00 93.69 183 PRO A CA 1
ATOM 1399 C C . PRO A 1 183 ? -14.890 -5.008 10.732 1.00 93.69 183 PRO A C 1
ATOM 1401 O O . PRO A 1 183 ? -15.951 -5.599 10.526 1.00 93.69 183 PRO A O 1
ATOM 1404 N N . VAL A 1 184 ? -14.284 -4.282 9.802 1.00 96.06 184 VAL A N 1
ATOM 1405 C CA . VAL A 1 184 ? -14.635 -4.213 8.387 1.00 96.06 184 VAL A CA 1
ATOM 1406 C C . VAL A 1 184 ? -13.699 -5.154 7.641 1.00 96.06 184 VAL A C 1
ATOM 1408 O O . VAL A 1 184 ? -12.486 -4.963 7.644 1.00 96.06 184 VAL A O 1
ATOM 1411 N N . GLN A 1 185 ? -14.271 -6.176 7.011 1.00 97.00 185 GLN A N 1
ATOM 1412 C CA . GLN A 1 185 ? -13.539 -7.100 6.147 1.00 97.00 185 GLN A CA 1
ATOM 1413 C C . GLN A 1 185 ? -13.219 -6.422 4.814 1.00 97.00 185 GLN A C 1
ATOM 1415 O O . GLN A 1 185 ? -14.065 -5.711 4.258 1.00 97.00 185 GLN A O 1
ATOM 1420 N N . TYR A 1 186 ? -12.033 -6.670 4.263 1.00 95.50 186 TYR A N 1
ATOM 1421 C CA . TYR A 1 186 ? -11.701 -6.216 2.918 1.00 95.50 186 TYR A CA 1
ATOM 1422 C C . TYR A 1 186 ? -11.023 -7.305 2.084 1.00 95.50 186 TYR A C 1
ATOM 1424 O O . TYR A 1 186 ? -10.260 -8.124 2.581 1.00 95.50 186 TYR A O 1
ATOM 1432 N N . ASP A 1 187 ? -11.285 -7.272 0.780 1.00 95.25 187 ASP A N 1
ATOM 1433 C CA . ASP A 1 187 ? -10.555 -8.042 -0.219 1.00 95.25 187 ASP A CA 1
ATOM 1434 C C . ASP A 1 187 ? -9.995 -7.053 -1.238 1.00 95.25 187 ASP A C 1
ATOM 1436 O O . ASP A 1 187 ? -10.717 -6.567 -2.107 1.00 95.25 187 ASP A O 1
ATOM 1440 N N . ALA A 1 188 ? -8.728 -6.688 -1.094 1.00 95.44 188 ALA A N 1
ATOM 1441 C CA . ALA A 1 188 ? -8.064 -5.792 -2.023 1.00 95.44 188 ALA A CA 1
ATOM 1442 C C . ALA A 1 188 ? -6.666 -6.312 -2.328 1.00 95.44 188 ALA A C 1
ATOM 1444 O O . ALA A 1 188 ? -5.892 -6.633 -1.422 1.00 95.44 188 ALA A O 1
ATOM 1445 N N . ARG A 1 189 ? -6.324 -6.318 -3.615 1.00 95.81 189 ARG A N 1
ATOM 1446 C CA . ARG A 1 189 ? -4.941 -6.474 -4.054 1.00 95.81 189 ARG A CA 1
ATOM 1447 C C . ARG A 1 189 ? -4.148 -5.253 -3.625 1.00 95.81 189 ARG A C 1
ATOM 1449 O O . ARG A 1 189 ? -4.609 -4.137 -3.859 1.00 95.81 189 ARG A O 1
ATOM 1456 N N . ILE A 1 190 ? -2.949 -5.436 -3.087 1.00 95.81 190 ILE A N 1
ATOM 1457 C CA . ILE A 1 190 ? -2.125 -4.306 -2.658 1.00 95.81 190 ILE A CA 1
ATOM 1458 C C . ILE A 1 190 ? -0.921 -4.121 -3.580 1.00 95.81 190 ILE A C 1
ATOM 1460 O O . ILE A 1 190 ? -0.248 -5.080 -3.950 1.00 95.81 190 ILE A O 1
ATOM 1464 N N . ILE A 1 191 ? -0.650 -2.879 -3.963 1.00 96.44 191 ILE A N 1
ATOM 1465 C CA . ILE A 1 191 ? 0.560 -2.490 -4.686 1.00 96.44 191 ILE A CA 1
ATOM 1466 C C . ILE A 1 191 ? 1.197 -1.332 -3.923 1.00 96.44 191 ILE A C 1
ATOM 1468 O O . ILE A 1 191 ? 0.520 -0.364 -3.589 1.00 96.44 191 ILE A O 1
ATOM 1472 N N . TYR A 1 192 ? 2.494 -1.414 -3.672 1.00 96.56 192 TYR A N 1
ATOM 1473 C CA . TYR A 1 192 ? 3.275 -0.390 -2.992 1.00 96.56 192 TYR A CA 1
ATOM 1474 C C . TYR A 1 192 ? 4.277 0.232 -3.954 1.00 96.56 192 TYR A C 1
ATOM 1476 O O . TYR A 1 192 ? 4.800 -0.446 -4.837 1.00 96.56 192 TYR A O 1
ATOM 1484 N N . ALA A 1 193 ? 4.592 1.503 -3.758 1.00 95.38 193 ALA A N 1
ATOM 1485 C CA . ALA A 1 193 ? 5.647 2.202 -4.463 1.00 95.38 193 ALA A CA 1
ATOM 1486 C C . ALA A 1 193 ? 6.474 3.045 -3.491 1.00 95.38 193 ALA A C 1
ATOM 1488 O O . ALA A 1 193 ? 5.945 3.618 -2.541 1.00 95.38 193 ALA A O 1
ATOM 1489 N N . THR A 1 194 ? 7.784 3.108 -3.717 1.00 95.19 194 THR A N 1
ATOM 1490 C CA . THR A 1 194 ? 8.703 3.951 -2.940 1.00 95.19 194 THR A CA 1
ATOM 1491 C C . THR A 1 194 ? 9.962 4.269 -3.739 1.00 95.19 194 THR A C 1
ATOM 1493 O O . THR A 1 194 ? 10.392 3.484 -4.593 1.00 95.19 194 THR A O 1
ATOM 1496 N N . ASN A 1 195 ? 10.562 5.422 -3.467 1.00 93.00 195 ASN A N 1
ATOM 1497 C CA . ASN A 1 195 ? 11.923 5.762 -3.888 1.00 93.00 195 ASN A CA 1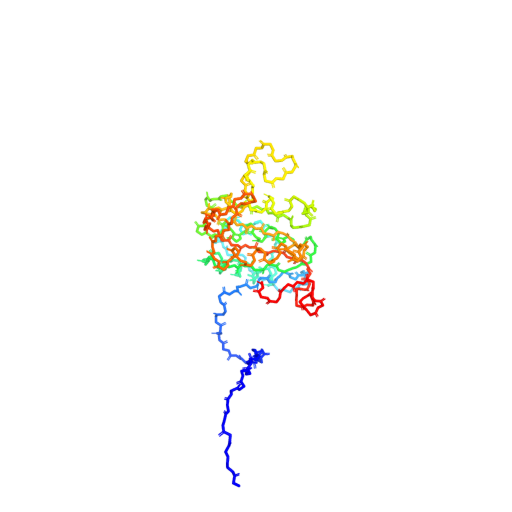
ATOM 1498 C C . ASN A 1 195 ? 12.981 5.535 -2.794 1.00 93.00 195 ASN A C 1
ATOM 1500 O O . ASN A 1 195 ? 14.168 5.716 -3.064 1.00 93.00 195 ASN A O 1
ATOM 1504 N N . ARG A 1 196 ? 12.575 5.149 -1.579 1.00 94.00 196 ARG A N 1
ATOM 1505 C CA . ARG A 1 196 ? 13.467 4.995 -0.422 1.00 94.00 196 ARG A CA 1
ATOM 1506 C C . ARG A 1 196 ? 13.941 3.558 -0.244 1.00 94.00 196 ARG A C 1
ATOM 1508 O O . ARG A 1 196 ? 13.251 2.601 -0.597 1.00 94.00 196 ARG A O 1
ATOM 1515 N N . ASP A 1 197 ? 15.117 3.427 0.362 1.00 93.38 197 ASP A N 1
ATOM 1516 C CA . ASP A 1 197 ? 15.683 2.150 0.792 1.00 93.38 197 ASP A CA 1
ATOM 1517 C C . ASP A 1 197 ? 14.985 1.679 2.080 1.00 93.38 197 ASP A C 1
ATOM 1519 O O . ASP A 1 197 ? 15.295 2.137 3.185 1.00 93.38 197 ASP A O 1
ATOM 1523 N N . LEU A 1 198 ? 14.005 0.783 1.929 1.00 93.50 198 LEU A N 1
ATOM 1524 C CA . LEU A 1 198 ? 13.252 0.234 3.058 1.00 93.50 198 LEU A CA 1
ATOM 1525 C C . LEU A 1 198 ? 14.144 -0.611 3.973 1.00 93.50 198 LEU A C 1
ATOM 1527 O O . LEU A 1 198 ? 13.971 -0.569 5.187 1.00 93.50 198 LEU A O 1
ATOM 1531 N N . GLU A 1 199 ? 15.127 -1.333 3.433 1.00 93.81 199 GLU A N 1
ATOM 1532 C CA . GLU A 1 199 ? 16.058 -2.132 4.229 1.00 93.81 199 GLU A CA 1
ATOM 1533 C C . GLU A 1 199 ? 16.897 -1.252 5.159 1.00 93.81 199 GLU A C 1
ATOM 1535 O O . GLU A 1 199 ? 17.111 -1.599 6.323 1.00 93.81 199 GLU A O 1
ATOM 1540 N N . GLN A 1 200 ? 17.353 -0.096 4.677 1.00 96.31 200 GLN A N 1
ATOM 1541 C CA . GLN A 1 200 ? 18.028 0.889 5.515 1.00 96.31 200 GLN A CA 1
ATOM 1542 C C . GLN A 1 200 ? 17.075 1.458 6.570 1.00 96.31 200 GLN A C 1
ATOM 1544 O O . GLN A 1 200 ? 17.462 1.560 7.735 1.00 96.31 200 GLN A O 1
ATOM 1549 N N . MET A 1 201 ? 15.840 1.799 6.193 1.00 96.56 201 MET A N 1
ATOM 1550 C CA . MET A 1 201 ? 14.836 2.336 7.121 1.00 96.56 201 MET A CA 1
ATOM 1551 C C . MET A 1 201 ? 14.486 1.349 8.237 1.00 96.56 201 MET A C 1
ATOM 1553 O O . MET A 1 201 ? 14.367 1.750 9.394 1.00 96.56 201 MET A O 1
ATOM 1557 N N . VAL A 1 202 ? 14.421 0.055 7.922 1.00 96.81 202 VAL A N 1
ATOM 1558 C CA . VAL A 1 202 ? 14.275 -1.013 8.916 1.00 96.81 202 VAL A CA 1
ATOM 1559 C C . VAL A 1 202 ? 15.452 -1.024 9.888 1.00 96.81 202 VAL A C 1
ATOM 1561 O O . VAL A 1 202 ? 15.248 -1.058 11.101 1.00 96.81 202 VAL A O 1
ATOM 1564 N N . ARG A 1 203 ? 16.693 -0.931 9.392 1.00 96.31 203 ARG A N 1
ATOM 1565 C CA . ARG A 1 203 ? 17.893 -0.923 10.253 1.00 96.31 203 ARG A CA 1
ATOM 1566 C C . ARG A 1 203 ? 17.927 0.261 11.218 1.00 96.31 203 ARG A C 1
ATOM 1568 O O . ARG A 1 203 ? 18.434 0.107 12.324 1.00 96.31 203 ARG A O 1
ATOM 1575 N N . VAL A 1 204 ? 17.415 1.422 10.809 1.00 96.50 204 VAL A N 1
ATOM 1576 C CA . VAL A 1 204 ? 17.371 2.632 11.652 1.00 96.50 204 VAL A CA 1
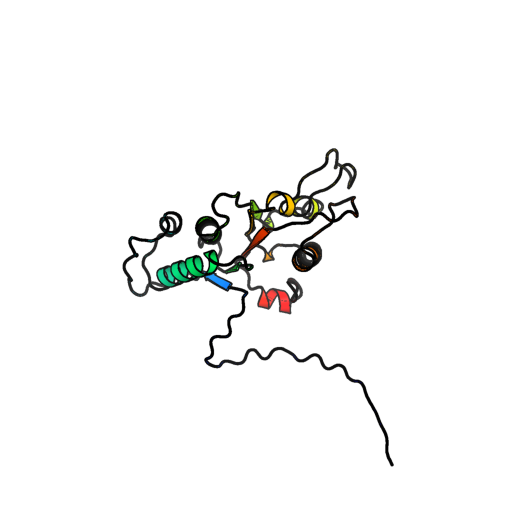ATOM 1577 C C . VAL A 1 204 ? 16.051 2.796 12.415 1.00 96.50 204 VAL A C 1
ATOM 1579 O O . VAL A 1 204 ? 15.865 3.800 13.096 1.00 96.50 204 VAL A O 1
ATOM 1582 N N . GLY A 1 205 ? 15.138 1.823 12.323 1.00 94.06 205 GLY A N 1
ATOM 1583 C CA . GLY A 1 205 ? 13.883 1.798 13.079 1.00 94.06 205 GLY A CA 1
ATOM 1584 C C . GLY A 1 205 ? 12.804 2.769 12.589 1.00 94.06 205 GLY A C 1
ATOM 1585 O O . GLY A 1 205 ? 11.886 3.072 13.345 1.00 94.06 205 GLY A O 1
ATOM 1586 N N . THR A 1 206 ? 12.895 3.265 11.352 1.00 95.06 206 THR A N 1
ATOM 1587 C CA . THR A 1 206 ? 11.895 4.169 10.743 1.00 95.06 206 THR A CA 1
ATOM 1588 C C . THR A 1 206 ? 10.911 3.455 9.817 1.00 95.06 206 THR A C 1
ATOM 1590 O O . THR A 1 206 ? 9.926 4.050 9.382 1.00 95.06 206 THR A O 1
ATOM 1593 N N . PHE A 1 207 ? 11.131 2.167 9.564 1.00 96.44 207 PHE A N 1
ATOM 1594 C CA . PHE A 1 207 ? 10.173 1.275 8.920 1.00 96.44 207 PHE A CA 1
ATOM 1595 C C . PHE A 1 207 ? 10.143 -0.054 9.672 1.00 96.44 207 PHE A C 1
ATOM 1597 O O . PHE A 1 207 ? 11.174 -0.498 10.185 1.00 96.44 207 PHE A O 1
ATOM 1604 N N . ARG A 1 208 ? 8.975 -0.682 9.797 1.00 93.75 208 ARG A N 1
ATOM 1605 C CA . ARG A 1 208 ? 8.874 -1.954 10.516 1.00 93.75 208 ARG A CA 1
ATOM 1606 C C . ARG A 1 208 ? 9.369 -3.119 9.658 1.00 93.75 208 ARG A C 1
ATOM 1608 O O . ARG A 1 208 ? 9.093 -3.177 8.471 1.00 93.75 208 ARG A O 1
ATOM 1615 N N . ALA A 1 209 ? 10.095 -4.052 10.271 1.00 92.38 209 ALA A N 1
ATOM 1616 C CA . ALA A 1 209 ? 10.665 -5.211 9.576 1.00 92.38 209 ALA A CA 1
ATOM 1617 C C . ALA A 1 209 ? 9.636 -6.300 9.223 1.00 92.38 209 ALA A C 1
ATOM 1619 O O . ALA A 1 209 ? 9.934 -7.185 8.426 1.00 92.38 209 ALA A O 1
ATOM 1620 N N . ASP A 1 210 ? 8.485 -6.285 9.895 1.00 90.56 210 ASP A N 1
ATOM 1621 C CA . ASP A 1 210 ? 7.405 -7.262 9.759 1.00 90.56 210 ASP A CA 1
ATOM 1622 C C . ASP A 1 210 ? 6.389 -6.896 8.665 1.00 90.56 210 ASP A C 1
ATOM 1624 O O . ASP A 1 210 ? 5.595 -7.751 8.275 1.00 90.56 210 ASP A O 1
ATOM 1628 N N . LEU A 1 211 ? 6.451 -5.663 8.153 1.00 87.19 211 LEU A N 1
ATOM 1629 C CA . LEU A 1 211 ? 5.620 -5.139 7.070 1.00 87.19 211 LEU A CA 1
ATOM 1630 C C . LEU A 1 211 ? 6.274 -5.358 5.698 1.00 87.19 211 LEU A C 1
ATOM 1632 O O . LEU A 1 211 ? 5.561 -5.826 4.781 1.00 87.19 211 LEU A O 1
#

pLDDT: mean 79.68, std 22.82, range [24.58, 97.75]

Radius of gyration: 20.62 Å; chains: 1; bounding box: 48×53×69 Å

Foldseek 3Di:
DDDDDDDDDDDDDDDPDDDDDPPCPVEAEQEQEDDDADDFDDDDPPQDPLLVVDDDGGPSSVVNSVSLLVLQADLAEYEYEYAPPSCSVSSVLSSQCNHPQNVPDEQEDEQLPDDPPCNLCQAQWAAQPLDVPSNHTDHHSQNNQASGAYEYEACLSHAPVVLVQVLVCVVVCWHDHRPDPDIDHGDHRYYYYHHDDLVVCCVVVSHPPSD